Protein AF-A0A1I7ZNY8-F1 (afdb_monomer_lite)

Radius of gyration: 30.72 Å; chains: 1; bounding box: 93×29×96 Å

Foldseek 3Di:
DDDDDDDDDDDDDDPPPPPVVVVVPPDPALVVVLLLDPVVLVLLVVLLVLLVVVLVVLVVLLVLLVLLVLLVVLQDDDPDLVVLCVLSVLLNVLSVLLNVLSVLSNVLSVVLNVVSVVPPDPSNVVSVVSNLVSLVSNLVSLVSNVVSLVVVSLLVSQVCSLVCCCVVPVPSCLPRVVVSQLAAADDDPRRHPNCVSNPHDDRPDPHHRSCSNCVSSVPVVVSVVSSVVSCVSNVVVVVSSVVSNVVVVVPPPPPPPDDDDD

Structure (mmCIF, N/CA/C/O backbone):
data_AF-A0A1I7ZNY8-F1
#
_entry.id   AF-A0A1I7ZNY8-F1
#
loop_
_atom_site.group_PDB
_atom_site.id
_atom_site.type_symbol
_atom_site.label_atom_id
_atom_site.label_alt_id
_atom_site.label_comp_id
_atom_site.label_asym_id
_atom_site.label_entity_id
_atom_site.label_seq_id
_atom_site.pdbx_PDB_ins_code
_atom_site.Cartn_x
_atom_site.Cartn_y
_atom_site.Cartn_z
_atom_site.occupancy
_atom_site.B_iso_or_equiv
_atom_site.auth_seq_id
_atom_site.auth_comp_id
_atom_site.auth_asym_id
_atom_site.auth_atom_id
_atom_site.pdbx_PDB_model_num
ATOM 1 N N . MET A 1 1 ? 60.201 -2.149 -68.396 1.00 35.19 1 MET A N 1
ATOM 2 C CA . MET A 1 1 ? 60.074 -2.035 -66.927 1.00 35.19 1 MET A CA 1
ATOM 3 C C . MET A 1 1 ? 58.622 -1.725 -66.602 1.00 35.19 1 MET A C 1
ATOM 5 O O . MET A 1 1 ? 58.160 -0.746 -67.159 1.00 35.19 1 MET A O 1
ATOM 9 N N . ARG A 1 2 ? 57.982 -2.548 -65.744 1.00 30.25 2 ARG A N 1
ATOM 10 C CA . ARG A 1 2 ? 56.683 -2.373 -65.033 1.00 30.25 2 ARG A CA 1
ATOM 11 C C . ARG A 1 2 ? 55.464 -1.943 -65.879 1.00 30.25 2 ARG A C 1
ATOM 13 O O . ARG A 1 2 ? 55.518 -0.969 -66.600 1.00 30.25 2 ARG A O 1
ATOM 20 N N . GLY A 1 3 ? 54.307 -2.590 -65.819 1.00 28.77 3 GLY A N 1
ATOM 21 C CA . GLY A 1 3 ? 53.729 -3.370 -64.727 1.00 28.77 3 GLY A CA 1
ATOM 22 C C . GLY A 1 3 ? 52.292 -2.889 -64.517 1.00 28.77 3 GLY A C 1
ATOM 23 O O . GLY A 1 3 ? 52.085 -1.843 -63.922 1.00 28.77 3 GLY A O 1
ATOM 24 N N . ASP A 1 4 ? 51.374 -3.622 -65.134 1.00 29.08 4 ASP A N 1
ATOM 25 C CA . ASP A 1 4 ? 50.045 -4.070 -64.702 1.00 29.08 4 ASP A CA 1
ATOM 26 C C . ASP A 1 4 ? 49.220 -3.363 -63.592 1.00 29.08 4 ASP A C 1
ATOM 28 O O . ASP A 1 4 ? 49.709 -3.017 -62.521 1.00 29.08 4 ASP A O 1
ATOM 32 N N . ASN A 1 5 ? 47.904 -3.380 -63.853 1.00 30.38 5 ASN A N 1
ATOM 33 C CA . ASN A 1 5 ? 46.744 -3.474 -62.951 1.00 30.38 5 ASN A CA 1
ATOM 34 C C . ASN A 1 5 ? 46.286 -2.321 -62.023 1.00 30.38 5 ASN A C 1
ATOM 36 O O . ASN A 1 5 ? 46.763 -2.110 -60.915 1.00 30.38 5 ASN A O 1
ATOM 40 N N . GLY A 1 6 ? 45.197 -1.692 -62.491 1.00 31.16 6 GLY A N 1
ATOM 41 C CA . GLY A 1 6 ? 43.937 -1.322 -61.824 1.00 31.16 6 GLY A CA 1
ATOM 42 C C . GLY A 1 6 ? 43.807 -1.191 -60.300 1.00 31.16 6 GLY A C 1
ATOM 43 O O . GLY A 1 6 ? 44.054 -2.131 -59.555 1.00 31.16 6 GLY A O 1
ATOM 44 N N . ARG A 1 7 ? 43.150 -0.100 -59.868 1.00 29.44 7 ARG A N 1
ATOM 45 C CA . ARG A 1 7 ? 42.064 -0.146 -58.866 1.00 29.44 7 ARG A CA 1
ATOM 46 C C . ARG A 1 7 ? 41.277 1.167 -58.807 1.00 29.44 7 ARG A C 1
ATOM 48 O O . ARG A 1 7 ? 41.845 2.238 -58.642 1.00 29.44 7 ARG A O 1
ATOM 55 N N . LEU A 1 8 ? 39.954 1.047 -58.908 1.00 35.78 8 LEU A N 1
ATOM 56 C CA . LEU A 1 8 ? 38.978 2.046 -58.472 1.00 35.78 8 LEU A CA 1
ATOM 57 C C . LEU A 1 8 ? 39.102 2.249 -56.955 1.00 35.78 8 LEU A C 1
ATOM 59 O O . LEU A 1 8 ? 38.916 1.288 -56.212 1.00 35.78 8 LEU A O 1
ATOM 63 N N . GLU A 1 9 ? 39.286 3.486 -56.495 1.00 32.38 9 GLU A N 1
ATOM 64 C CA . GLU A 1 9 ? 38.883 3.883 -55.144 1.00 32.38 9 GLU A CA 1
ATOM 65 C C . GLU A 1 9 ? 37.990 5.123 -55.200 1.00 32.38 9 GLU A C 1
ATOM 67 O O . GLU A 1 9 ? 38.360 6.196 -55.676 1.00 32.38 9 GLU A O 1
ATOM 72 N N . LYS A 1 10 ? 36.758 4.912 -54.730 1.00 32.34 10 LYS A N 1
ATOM 73 C CA . LYS A 1 10 ? 35.725 5.916 -54.501 1.00 32.34 10 LYS A CA 1
ATOM 74 C C . LYS A 1 10 ? 36.267 7.017 -53.595 1.00 32.34 10 LYS A C 1
ATOM 76 O O . LYS A 1 10 ? 36.727 6.753 -52.487 1.00 32.34 10 LYS A O 1
ATOM 81 N N . GLY A 1 11 ? 36.120 8.253 -54.062 1.00 29.59 11 GLY A N 1
ATOM 82 C CA . GLY A 1 11 ? 36.376 9.457 -53.289 1.00 29.59 11 GLY A CA 1
ATOM 83 C C . GLY A 1 11 ? 35.628 9.456 -51.955 1.00 29.59 11 GLY A C 1
ATOM 84 O O . GLY A 1 11 ? 34.420 9.220 -51.888 1.00 29.59 11 GLY A O 1
ATOM 85 N N . ARG A 1 12 ? 36.399 9.740 -50.902 1.00 29.39 12 ARG A N 1
ATOM 86 C CA . ARG A 1 12 ? 35.964 10.125 -49.559 1.00 29.39 12 ARG A CA 1
ATOM 87 C C . ARG A 1 12 ? 34.819 11.135 -49.621 1.00 29.39 12 ARG A C 1
ATOM 89 O O . ARG A 1 12 ? 35.018 12.277 -50.021 1.00 29.39 12 ARG A O 1
ATOM 96 N N . VAL A 1 13 ? 33.667 10.742 -49.095 1.00 33.88 13 VAL A N 1
ATOM 97 C CA . VAL A 1 13 ? 32.658 11.667 -48.579 1.00 33.88 13 VAL A CA 1
ATOM 98 C C . VAL A 1 13 ? 32.534 11.391 -47.084 1.00 33.88 13 VAL A C 1
ATOM 100 O O . VAL A 1 13 ? 32.317 10.250 -46.686 1.00 33.88 13 VAL A O 1
ATOM 103 N N . GLY A 1 14 ? 32.681 12.433 -46.261 1.00 32.50 14 GLY A N 1
ATOM 104 C CA . GLY A 1 14 ? 32.181 12.415 -44.882 1.00 32.50 14 GLY A CA 1
ATOM 105 C C . GLY A 1 14 ? 33.203 12.311 -43.746 1.00 32.50 14 GLY A C 1
ATOM 106 O O . GLY A 1 14 ? 32.864 11.787 -42.691 1.00 32.50 14 GLY A O 1
ATOM 107 N N . ALA A 1 15 ? 34.419 12.843 -43.887 1.00 33.25 15 ALA A N 1
ATOM 108 C CA . ALA A 1 15 ? 35.367 12.980 -42.768 1.00 33.25 15 ALA A CA 1
ATOM 109 C C . ALA A 1 15 ? 35.156 14.281 -41.955 1.00 33.25 15 ALA A C 1
ATOM 111 O O . ALA A 1 15 ? 36.111 14.978 -41.642 1.00 33.25 15 ALA A O 1
ATOM 112 N N . GLY A 1 16 ? 33.900 14.631 -41.652 1.00 28.98 16 GLY A N 1
ATOM 113 C CA . GLY A 1 16 ? 33.557 15.843 -40.884 1.00 28.98 16 GLY A CA 1
ATOM 114 C C . GLY A 1 16 ? 32.440 15.666 -39.851 1.00 28.98 16 GLY A C 1
ATOM 115 O O . GLY A 1 16 ? 32.088 16.614 -39.163 1.00 28.98 16 GLY A O 1
ATOM 116 N N . MET A 1 17 ? 31.874 14.460 -39.718 1.00 31.19 17 MET A N 1
ATOM 117 C CA . MET A 1 17 ? 30.701 14.202 -38.863 1.00 31.19 17 MET A CA 1
ATOM 118 C C . MET A 1 17 ? 31.028 13.380 -37.600 1.00 31.19 17 MET A C 1
ATOM 120 O O . MET A 1 17 ? 30.153 13.129 -36.776 1.00 31.19 17 MET A O 1
ATOM 124 N N . LEU A 1 18 ? 32.292 12.968 -37.438 1.00 34.75 18 LEU A N 1
ATOM 125 C CA . LEU A 1 18 ? 32.763 12.101 -36.348 1.00 34.75 18 LEU A CA 1
ATOM 126 C C . LEU A 1 18 ? 33.498 12.844 -35.223 1.00 34.75 18 LEU A C 1
ATOM 128 O O . LEU A 1 18 ? 33.600 12.306 -34.121 1.00 34.75 18 LEU A O 1
ATOM 132 N N . ASP A 1 19 ? 33.946 14.080 -35.447 1.00 32.03 19 ASP A N 1
ATOM 133 C CA . ASP A 1 19 ? 34.715 14.818 -34.435 1.00 32.03 19 ASP A CA 1
ATOM 134 C C . ASP A 1 19 ? 33.840 15.548 -33.407 1.00 32.03 19 ASP A C 1
ATOM 136 O O . ASP A 1 19 ? 34.248 15.703 -32.258 1.00 32.03 19 ASP A O 1
ATOM 140 N N . GLY A 1 20 ? 32.577 15.851 -33.731 1.00 31.45 20 GLY A N 1
ATOM 141 C CA . GLY A 1 20 ? 31.610 16.381 -32.756 1.00 31.45 20 GLY A CA 1
ATOM 142 C C . GLY A 1 20 ? 31.176 15.369 -31.683 1.00 31.45 20 GLY A C 1
ATOM 143 O O . GLY A 1 20 ? 30.638 15.752 -30.649 1.00 31.45 20 GLY A O 1
ATOM 144 N N . ALA A 1 21 ? 31.432 14.072 -31.897 1.00 36.97 21 ALA A N 1
ATOM 145 C CA . ALA A 1 21 ? 31.124 13.003 -30.944 1.00 36.97 21 ALA A CA 1
ATOM 146 C C . ALA A 1 21 ? 32.302 12.651 -30.015 1.00 36.97 21 ALA A C 1
ATOM 148 O O . ALA A 1 21 ? 32.137 11.855 -29.089 1.00 36.97 21 ALA A O 1
ATOM 149 N N . ARG A 1 22 ? 33.493 13.224 -30.242 1.00 33.53 22 ARG A N 1
ATOM 150 C CA . ARG A 1 22 ? 34.681 12.961 -29.413 1.00 33.53 22 ARG A CA 1
ATOM 151 C C . ARG A 1 22 ? 34.732 13.811 -28.139 1.00 33.53 22 ARG A C 1
ATOM 153 O O . ARG A 1 22 ? 35.355 13.385 -27.175 1.00 33.53 22 ARG A O 1
ATOM 160 N N . GLY A 1 23 ? 34.007 14.931 -28.073 1.00 30.70 23 GLY A N 1
ATOM 161 C CA . GLY A 1 23 ? 33.972 15.809 -26.890 1.00 30.70 23 GLY A CA 1
ATOM 162 C C . GLY A 1 23 ? 33.154 15.296 -25.693 1.00 30.70 23 GLY A C 1
ATOM 163 O O . GLY A 1 23 ? 33.304 15.813 -24.595 1.00 30.70 23 GLY A O 1
ATOM 164 N N . LEU A 1 24 ? 32.319 14.265 -25.874 1.00 36.97 24 LEU A N 1
ATOM 165 C CA . LEU A 1 24 ? 31.517 13.628 -24.808 1.00 36.97 24 LEU A CA 1
ATOM 166 C C . LEU A 1 24 ? 32.059 12.247 -24.388 1.00 36.97 24 LEU A C 1
ATOM 168 O O .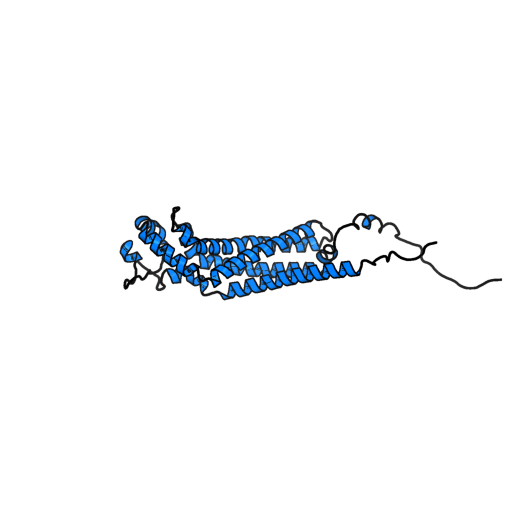 LEU A 1 24 ? 31.435 11.543 -23.595 1.00 36.97 24 LEU A O 1
ATOM 172 N N . ARG A 1 25 ? 33.214 11.843 -24.937 1.00 36.66 25 ARG A N 1
ATOM 173 C CA . ARG A 1 25 ? 33.778 10.488 -24.807 1.00 36.66 25 ARG A CA 1
ATOM 174 C C . ARG A 1 25 ? 34.568 10.224 -23.526 1.00 36.66 25 ARG A C 1
ATOM 176 O O . ARG A 1 25 ? 35.044 9.109 -23.354 1.00 36.66 25 ARG A O 1
ATOM 183 N N . TYR A 1 26 ? 34.674 11.186 -22.620 1.00 40.94 26 TYR A N 1
ATOM 184 C CA . TYR A 1 26 ? 35.301 10.977 -21.319 1.00 40.94 26 TYR A CA 1
ATOM 185 C C . TYR A 1 26 ? 34.233 11.050 -20.221 1.00 40.94 26 TYR A C 1
ATOM 187 O O . TYR A 1 26 ? 33.656 12.102 -19.974 1.00 40.94 26 TYR A O 1
ATOM 195 N N . SER A 1 27 ? 33.983 9.915 -19.559 1.00 39.81 27 SER A N 1
ATOM 196 C CA . SER A 1 27 ? 33.188 9.803 -18.322 1.00 39.81 27 SER A CA 1
ATOM 197 C C . SER A 1 27 ? 31.648 9.826 -18.425 1.00 39.81 27 SER A C 1
ATOM 199 O O . SER A 1 27 ? 30.963 10.232 -17.492 1.00 39.81 27 SER A O 1
ATOM 201 N N . THR A 1 28 ? 31.040 9.342 -19.513 1.00 42.72 28 THR A N 1
ATOM 202 C CA . THR A 1 28 ? 29.618 8.931 -19.473 1.00 42.72 28 THR A CA 1
ATOM 203 C C . THR A 1 28 ? 29.543 7.413 -19.511 1.00 42.72 28 THR A C 1
ATOM 205 O O . THR A 1 28 ? 29.564 6.779 -20.562 1.00 42.72 28 THR A O 1
ATOM 208 N N . GLY A 1 29 ? 29.569 6.838 -18.306 1.00 52.56 29 GLY A N 1
ATOM 209 C CA . GLY A 1 29 ? 29.672 5.408 -18.053 1.00 52.56 29 GLY A CA 1
ATOM 210 C C . GLY A 1 29 ? 28.602 4.570 -18.750 1.00 52.56 29 GLY A C 1
ATOM 211 O O . GLY A 1 29 ? 27.586 5.067 -19.231 1.00 52.56 29 GLY A O 1
ATOM 212 N N . CYS A 1 30 ? 28.847 3.266 -18.738 1.00 58.31 30 CYS A N 1
ATOM 213 C CA . CYS A 1 30 ? 28.141 2.153 -19.378 1.00 58.31 30 CYS A CA 1
ATOM 214 C C . CYS A 1 30 ? 26.590 2.156 -19.451 1.00 58.31 30 CYS A C 1
ATOM 216 O O . CYS A 1 30 ? 25.971 1.384 -20.179 1.00 58.31 30 CYS A O 1
ATOM 218 N N . TRP A 1 31 ? 25.956 3.051 -18.710 1.00 62.59 31 TRP A N 1
ATOM 219 C CA . TRP A 1 31 ? 24.528 3.248 -18.523 1.00 62.59 31 TRP A CA 1
ATOM 220 C C . TRP A 1 31 ? 23.833 3.891 -19.728 1.00 62.59 31 TRP A C 1
ATOM 222 O O . TRP A 1 31 ? 22.716 3.515 -20.075 1.00 62.59 31 TRP A O 1
ATOM 232 N N . VAL A 1 32 ? 24.486 4.839 -20.404 1.00 65.25 32 VAL A N 1
ATOM 233 C CA . VAL A 1 32 ? 23.887 5.601 -21.516 1.00 65.25 32 VAL A CA 1
ATOM 234 C C . VAL A 1 32 ? 23.470 4.720 -22.709 1.00 65.25 32 VAL A C 1
ATOM 236 O O . VAL A 1 32 ? 22.323 4.841 -23.147 1.00 65.25 32 VAL A O 1
ATOM 239 N N . PRO A 1 33 ? 24.312 3.813 -23.248 1.00 65.62 33 PRO A N 1
ATOM 240 C CA . PRO A 1 33 ? 23.908 2.961 -24.371 1.00 65.62 33 PRO A CA 1
ATOM 241 C C . PRO A 1 33 ? 22.786 1.975 -24.010 1.00 65.62 33 PRO A C 1
ATOM 243 O O . PRO A 1 33 ? 21.960 1.654 -24.864 1.00 65.62 33 PRO A O 1
ATOM 246 N N . PHE A 1 34 ? 22.709 1.537 -22.751 1.00 69.56 34 PHE A N 1
ATOM 247 C CA . PHE A 1 34 ? 21.606 0.704 -22.273 1.00 69.56 34 PHE A CA 1
ATOM 248 C C . PHE A 1 34 ? 20.290 1.462 -22.181 1.00 69.56 34 PHE A C 1
ATOM 250 O O . PHE A 1 34 ? 19.265 0.963 -22.645 1.00 69.56 34 PHE A O 1
ATOM 257 N N . LEU A 1 35 ? 20.320 2.668 -21.615 1.00 69.81 35 LEU A N 1
ATOM 258 C CA . LEU A 1 35 ? 19.135 3.501 -21.424 1.00 69.81 35 LEU A CA 1
ATOM 259 C C . LEU A 1 35 ? 18.418 3.757 -22.753 1.00 69.81 35 LEU A C 1
ATOM 261 O O . LEU A 1 35 ? 17.201 3.644 -22.828 1.00 69.81 35 LEU A O 1
ATOM 265 N N . TYR A 1 36 ? 19.161 3.999 -23.831 1.00 70.38 36 TYR A N 1
ATOM 266 C CA . TYR A 1 36 ? 18.580 4.197 -25.164 1.00 70.38 36 TYR A CA 1
ATOM 267 C C . TYR A 1 36 ? 18.352 2.897 -25.961 1.00 70.38 36 TYR A C 1
ATOM 269 O O . TYR A 1 36 ? 18.030 2.947 -27.151 1.00 70.38 36 TYR A O 1
ATOM 277 N N . SER A 1 37 ? 18.517 1.725 -25.343 1.00 74.56 37 SER A N 1
ATOM 278 C CA . SER A 1 37 ? 18.278 0.437 -25.997 1.00 74.56 37 SER A CA 1
ATOM 279 C C . SER A 1 37 ? 16.783 0.114 -26.102 1.00 74.56 37 SER A C 1
ATOM 281 O O . SER A 1 37 ? 15.971 0.508 -25.266 1.00 74.56 37 SER A O 1
ATOM 283 N N . LYS A 1 38 ? 16.415 -0.704 -27.099 1.00 79.75 38 LYS A N 1
ATOM 284 C CA . LYS A 1 38 ? 15.046 -1.245 -27.234 1.00 79.75 38 LYS A CA 1
ATOM 285 C C . LYS A 1 38 ? 14.590 -2.007 -25.984 1.00 79.75 38 LYS A C 1
ATOM 287 O O . LYS A 1 38 ? 13.403 -2.047 -25.692 1.00 79.75 38 LYS A O 1
ATOM 292 N N . PHE A 1 39 ? 15.538 -2.598 -25.262 1.00 77.69 39 PHE A N 1
ATOM 293 C CA . PHE A 1 39 ? 15.280 -3.357 -24.048 1.00 77.69 39 PHE A CA 1
ATOM 294 C C . PHE A 1 39 ? 14.852 -2.452 -22.887 1.00 77.69 39 PHE A C 1
ATOM 296 O O . PHE A 1 39 ? 13.889 -2.766 -22.198 1.00 77.69 39 PHE A O 1
ATOM 303 N N . SER A 1 40 ? 15.511 -1.301 -22.713 1.00 79.19 40 SER A N 1
ATOM 304 C CA . SER A 1 40 ? 15.122 -0.304 -21.706 1.00 79.19 40 SER A CA 1
ATOM 305 C C . SER A 1 40 ? 13.733 0.276 -21.996 1.00 79.19 40 SER A C 1
ATOM 307 O O . SER A 1 40 ? 12.906 0.371 -21.095 1.00 79.19 40 SER A O 1
ATOM 309 N N . ILE A 1 41 ? 13.423 0.548 -23.268 1.00 81.94 41 ILE A N 1
ATOM 310 C CA . ILE A 1 41 ? 12.090 1.012 -23.685 1.00 81.94 41 ILE A CA 1
ATOM 311 C C . ILE A 1 41 ? 11.018 -0.051 -23.392 1.00 81.94 41 ILE A C 1
ATOM 313 O O . ILE A 1 41 ? 9.963 0.273 -22.848 1.00 81.94 41 ILE A O 1
ATOM 317 N N . ALA A 1 42 ? 11.291 -1.322 -23.708 1.00 84.06 42 ALA A N 1
ATOM 318 C CA . ALA A 1 42 ? 10.381 -2.426 -23.401 1.00 84.06 42 ALA A CA 1
ATOM 319 C C . ALA A 1 42 ? 10.170 -2.588 -21.887 1.00 84.06 42 ALA A C 1
ATOM 321 O O . ALA A 1 42 ? 9.039 -2.762 -21.444 1.00 84.06 42 ALA A O 1
ATOM 322 N N . TYR A 1 43 ? 11.234 -2.465 -21.089 1.00 84.25 43 TYR A N 1
ATOM 323 C CA . TYR A 1 43 ? 11.146 -2.487 -19.630 1.00 84.25 43 TYR A CA 1
ATOM 324 C C . TYR A 1 43 ? 10.235 -1.377 -19.091 1.00 84.25 43 TYR A C 1
ATOM 326 O O . TYR A 1 43 ? 9.333 -1.660 -18.309 1.00 84.25 43 TYR A O 1
ATOM 334 N N . ILE A 1 44 ? 10.402 -0.133 -19.554 1.00 86.62 44 ILE A N 1
ATOM 335 C CA . ILE A 1 44 ? 9.548 0.995 -19.146 1.00 86.62 44 ILE A CA 1
ATOM 336 C C . ILE A 1 44 ? 8.081 0.735 -19.503 1.00 86.62 44 ILE A C 1
ATOM 338 O O . ILE A 1 44 ? 7.201 1.034 -18.699 1.00 86.62 44 ILE A O 1
ATOM 342 N N . ALA A 1 45 ? 7.807 0.159 -20.678 1.00 88.00 45 ALA A N 1
ATOM 343 C CA . ALA A 1 45 ? 6.446 -0.190 -21.080 1.00 88.00 45 ALA A CA 1
ATOM 344 C C . ALA A 1 45 ? 5.820 -1.250 -20.158 1.00 88.00 45 ALA A C 1
ATOM 346 O O . ALA A 1 45 ? 4.663 -1.110 -19.769 1.00 88.00 45 ALA A O 1
ATOM 347 N N . VAL A 1 46 ? 6.587 -2.274 -19.765 1.00 89.12 46 VAL A N 1
ATOM 348 C CA . VAL A 1 46 ? 6.126 -3.300 -18.814 1.00 89.12 46 VAL A CA 1
ATOM 349 C C . VAL A 1 46 ? 5.879 -2.692 -17.434 1.00 89.12 46 VAL A C 1
ATOM 351 O O . VAL A 1 46 ? 4.831 -2.950 -16.850 1.00 89.12 46 VAL A O 1
ATOM 354 N N . VAL A 1 47 ? 6.777 -1.831 -16.940 1.00 88.88 47 VAL A N 1
ATOM 355 C CA . VAL A 1 47 ? 6.570 -1.090 -15.682 1.00 88.88 47 VAL A CA 1
ATOM 356 C C . VAL A 1 47 ? 5.305 -0.228 -15.764 1.00 88.88 47 VAL A C 1
ATOM 358 O O . VAL A 1 47 ? 4.505 -0.226 -14.835 1.00 88.88 47 VAL A O 1
ATOM 361 N N . GLY A 1 48 ? 5.067 0.463 -16.880 1.00 90.12 48 GLY A N 1
ATOM 362 C CA . GLY A 1 48 ? 3.841 1.238 -17.097 1.00 90.12 48 GLY A CA 1
ATOM 363 C C . GLY A 1 48 ? 2.568 0.381 -17.058 1.00 90.12 48 GLY A C 1
ATOM 364 O O . GLY A 1 48 ? 1.597 0.742 -16.399 1.00 90.12 48 GLY A O 1
ATOM 365 N N . ALA A 1 49 ? 2.575 -0.784 -17.710 1.00 90.62 49 ALA A N 1
ATOM 366 C CA . ALA A 1 49 ? 1.432 -1.701 -17.704 1.00 90.62 49 ALA A CA 1
ATOM 367 C C . ALA A 1 49 ? 1.163 -2.294 -16.308 1.00 90.62 49 ALA A C 1
ATOM 369 O O . ALA A 1 49 ? 0.023 -2.283 -15.842 1.00 90.62 49 ALA A O 1
ATOM 370 N N . ALA A 1 50 ? 2.217 -2.748 -15.626 1.00 90.25 50 ALA A N 1
ATOM 371 C CA . ALA A 1 50 ? 2.175 -3.250 -14.254 1.00 90.25 50 ALA A CA 1
ATOM 372 C C . ALA A 1 50 ? 1.594 -2.210 -13.287 1.00 90.25 50 ALA A C 1
ATOM 374 O O . ALA A 1 50 ? 0.66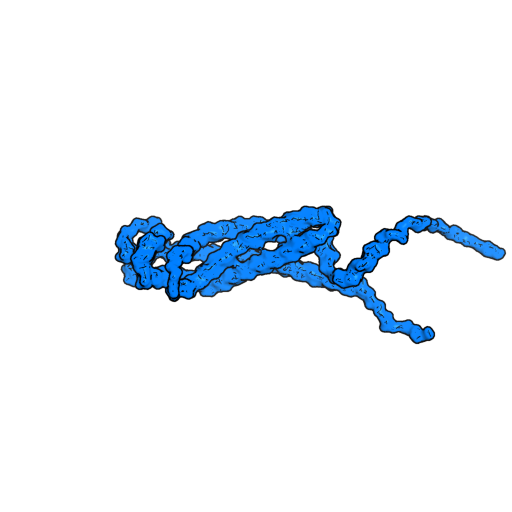6 -2.471 -12.524 1.00 90.25 50 ALA A O 1
ATOM 375 N N . THR A 1 51 ? 2.104 -0.981 -13.357 1.00 91.19 51 THR A N 1
ATOM 376 C CA . THR A 1 51 ? 1.677 0.110 -12.471 1.00 91.19 51 THR A CA 1
ATOM 377 C C . THR A 1 51 ? 0.228 0.518 -12.704 1.00 91.19 51 THR A C 1
ATOM 379 O O . THR A 1 51 ? -0.487 0.755 -11.732 1.00 91.19 51 THR A O 1
ATOM 382 N N . ALA A 1 52 ? -0.254 0.504 -13.949 1.00 91.38 52 ALA A N 1
ATOM 383 C CA . ALA A 1 52 ? -1.668 0.729 -14.244 1.00 91.38 52 ALA A CA 1
ATOM 384 C C . ALA A 1 52 ? -2.582 -0.313 -13.571 1.00 91.38 52 ALA A C 1
ATOM 386 O O . ALA A 1 52 ? -3.606 0.051 -12.990 1.00 91.38 52 ALA A O 1
ATOM 387 N N . PHE A 1 53 ? -2.203 -1.594 -13.599 1.00 90.69 53 PHE A N 1
ATOM 388 C CA . PHE A 1 53 ? -2.948 -2.653 -12.914 1.00 90.69 53 PHE A CA 1
ATOM 389 C C . PHE A 1 53 ? -2.876 -2.510 -11.386 1.00 90.69 53 PHE A C 1
ATOM 391 O O . PHE A 1 53 ? -3.898 -2.591 -10.700 1.00 90.69 53 PHE A O 1
ATOM 398 N N . ASN A 1 54 ? -1.693 -2.203 -10.852 1.00 91.19 54 ASN A N 1
ATOM 399 C CA . ASN A 1 54 ? -1.478 -2.030 -9.417 1.00 91.19 54 ASN A CA 1
ATOM 400 C C . ASN A 1 54 ? -2.274 -0.863 -8.827 1.00 91.19 54 ASN A C 1
ATOM 402 O O . ASN A 1 54 ? -2.793 -0.989 -7.719 1.00 91.19 54 ASN A O 1
ATOM 406 N N . ILE A 1 55 ? -2.473 0.229 -9.574 1.00 91.94 55 ILE A N 1
ATOM 407 C CA . ILE A 1 55 ? -3.355 1.332 -9.160 1.00 91.94 55 ILE A CA 1
ATOM 408 C C . ILE A 1 55 ? -4.770 0.822 -8.846 1.00 91.94 55 ILE A C 1
ATOM 410 O O . ILE A 1 55 ? -5.336 1.193 -7.817 1.00 91.94 55 ILE A O 1
ATOM 414 N N . LEU A 1 56 ? -5.336 -0.058 -9.682 1.00 91.12 56 LEU A N 1
ATOM 415 C CA . LEU A 1 56 ? -6.676 -0.616 -9.458 1.00 91.12 56 LEU A CA 1
ATOM 416 C C . LEU A 1 56 ? -6.731 -1.457 -8.179 1.00 91.12 56 LEU A C 1
ATOM 418 O O . LEU A 1 56 ? -7.675 -1.333 -7.394 1.00 91.12 56 LEU A O 1
ATOM 422 N N . ILE A 1 57 ? -5.697 -2.272 -7.942 1.00 91.44 57 ILE A N 1
ATOM 423 C CA . ILE A 1 57 ? -5.572 -3.048 -6.707 1.00 91.44 57 ILE A CA 1
ATOM 424 C C . ILE A 1 57 ? -5.511 -2.101 -5.508 1.00 91.44 57 ILE A C 1
ATOM 426 O O . ILE A 1 57 ? -6.312 -2.253 -4.587 1.00 91.44 57 ILE A O 1
ATOM 430 N N . PHE A 1 58 ? -4.634 -1.097 -5.516 1.00 91.50 58 PHE A N 1
ATOM 431 C CA . PHE A 1 58 ? -4.493 -0.175 -4.389 1.00 91.50 58 PHE A CA 1
ATOM 432 C C . PHE A 1 58 ? -5.777 0.614 -4.105 1.00 91.50 58 PHE A C 1
ATOM 434 O O . PHE A 1 58 ? -6.150 0.744 -2.942 1.00 91.50 58 PHE A O 1
ATOM 441 N N . PHE A 1 59 ? -6.517 1.055 -5.128 1.00 91.38 59 PHE A N 1
ATOM 442 C CA . PHE A 1 59 ? -7.825 1.690 -4.926 1.00 91.38 59 PHE A CA 1
ATOM 443 C C . PHE A 1 59 ? -8.845 0.751 -4.279 1.00 91.38 59 PHE A C 1
ATOM 445 O O . PHE A 1 59 ? -9.580 1.170 -3.384 1.00 91.38 59 PHE A O 1
ATOM 452 N N . SER A 1 60 ? -8.887 -0.519 -4.695 1.00 91.19 60 SER A N 1
ATOM 453 C CA . SER A 1 60 ? -9.762 -1.506 -4.050 1.00 91.19 60 SER A CA 1
ATOM 454 C C . SER A 1 60 ? -9.400 -1.708 -2.574 1.00 91.19 60 SER A C 1
ATOM 456 O O . SER A 1 60 ? -10.286 -1.858 -1.734 1.00 91.19 60 SER A O 1
ATOM 458 N N . ARG A 1 61 ? -8.103 -1.637 -2.240 1.00 90.88 61 ARG A N 1
ATOM 459 C CA . ARG A 1 61 ? -7.612 -1.768 -0.865 1.00 90.88 61 ARG A CA 1
ATOM 460 C C . ARG A 1 61 ? -7.886 -0.537 -0.022 1.00 90.88 61 ARG A C 1
ATOM 462 O O . ARG A 1 61 ? -8.315 -0.712 1.108 1.00 90.88 61 ARG A O 1
ATOM 469 N N . LEU A 1 62 ? -7.744 0.669 -0.570 1.00 90.50 62 LEU A N 1
ATOM 470 C CA . LEU A 1 62 ? -8.125 1.893 0.140 1.00 90.50 62 LEU A CA 1
ATOM 471 C C . LEU A 1 62 ? -9.595 1.888 0.566 1.00 90.50 62 LEU A C 1
ATOM 473 O O . LEU A 1 62 ? -9.908 2.279 1.682 1.00 90.50 62 LEU A O 1
ATOM 477 N N . ARG A 1 63 ? -10.494 1.392 -0.290 1.00 90.25 63 ARG A N 1
ATOM 478 C CA . ARG A 1 63 ? -11.912 1.251 0.078 1.00 90.25 63 ARG A CA 1
ATOM 479 C C . ARG A 1 63 ? -12.121 0.198 1.164 1.00 90.25 63 ARG A C 1
ATOM 481 O O . ARG A 1 63 ? -12.916 0.392 2.068 1.00 90.25 63 ARG A O 1
ATOM 488 N N . ALA A 1 64 ? -11.391 -0.914 1.099 1.00 88.62 64 ALA A N 1
ATOM 489 C CA . ALA A 1 64 ? -11.511 -1.980 2.092 1.00 88.62 64 ALA A CA 1
ATOM 490 C C . ALA A 1 64 ? -10.991 -1.581 3.487 1.00 88.62 64 ALA A C 1
ATOM 492 O O . ALA A 1 64 ? -11.456 -2.132 4.480 1.00 88.62 64 ALA A O 1
ATOM 493 N N . ILE A 1 65 ? -10.034 -0.650 3.573 1.00 91.06 65 ILE A N 1
ATOM 494 C CA . ILE A 1 65 ? -9.482 -0.160 4.850 1.00 91.06 65 ILE A CA 1
ATOM 495 C C . ILE A 1 65 ? -10.227 1.064 5.397 1.00 91.06 65 ILE A C 1
ATOM 497 O O . ILE A 1 65 ? -9.902 1.511 6.492 1.00 91.06 65 ILE A O 1
ATOM 501 N N . GLU A 1 66 ? -11.204 1.608 4.667 1.00 90.38 66 GLU A N 1
ATOM 502 C CA . GLU A 1 66 ? -11.954 2.815 5.043 1.00 90.38 66 GLU A CA 1
ATOM 503 C C . GLU A 1 66 ? -12.521 2.763 6.477 1.00 90.38 66 GLU A C 1
ATOM 505 O O . GLU A 1 66 ? -12.303 3.725 7.215 1.00 90.38 66 GLU A O 1
ATOM 510 N N . PRO A 1 67 ? -13.118 1.649 6.954 1.00 88.50 67 PRO A N 1
ATOM 511 C CA . PRO A 1 67 ? -13.559 1.541 8.346 1.00 88.50 67 PRO A CA 1
ATOM 512 C C . PRO A 1 67 ? -12.434 1.737 9.370 1.00 88.50 67 PRO A C 1
ATOM 514 O O . PRO A 1 67 ? -12.603 2.425 10.376 1.00 88.50 67 PRO A O 1
ATOM 517 N N . LEU A 1 68 ? -11.263 1.153 9.100 1.00 90.50 68 LEU A N 1
ATOM 518 C CA . LEU A 1 68 ? -10.093 1.274 9.966 1.00 90.50 68 LEU A CA 1
ATOM 519 C C . LEU A 1 68 ? -9.478 2.676 9.887 1.00 90.50 68 LEU A C 1
ATOM 521 O O . LEU A 1 68 ? -8.969 3.178 10.890 1.00 90.50 68 LEU A O 1
ATOM 525 N N . ASN A 1 69 ? -9.530 3.310 8.714 1.00 90.31 69 ASN A N 1
ATOM 526 C CA . ASN A 1 69 ? -9.060 4.677 8.540 1.00 90.31 69 ASN A CA 1
ATOM 527 C C . ASN A 1 69 ? -9.928 5.672 9.317 1.00 90.31 69 ASN A C 1
ATOM 529 O O . ASN A 1 69 ? -9.391 6.486 10.061 1.00 90.31 69 ASN A O 1
ATOM 533 N N . ASN A 1 70 ? -11.254 5.529 9.232 1.00 89.19 70 ASN A N 1
ATOM 534 C CA . ASN A 1 70 ? -12.195 6.339 10.002 1.00 89.19 70 ASN A CA 1
ATOM 535 C C . ASN A 1 70 ? -11.923 6.203 11.503 1.00 89.19 70 ASN A C 1
ATOM 537 O O . ASN A 1 70 ? -11.759 7.212 12.184 1.00 89.19 70 ASN A O 1
ATOM 541 N N . LEU A 1 71 ? -11.764 4.972 12.008 1.00 87.81 71 LEU A N 1
ATOM 542 C CA . LEU A 1 71 ? -11.385 4.750 13.405 1.00 87.81 71 LEU A CA 1
ATOM 543 C C . LEU A 1 71 ? -10.112 5.525 13.771 1.00 87.81 71 LEU A C 1
ATOM 545 O O . LEU A 1 71 ? -10.092 6.201 14.792 1.00 87.81 71 LEU A O 1
ATOM 549 N N . ASN A 1 72 ? -9.059 5.430 12.954 1.00 87.81 72 ASN A N 1
ATOM 550 C CA . ASN A 1 72 ? -7.776 6.082 13.212 1.00 87.81 72 ASN A CA 1
ATOM 551 C C . ASN A 1 72 ? -7.856 7.621 13.187 1.00 87.81 72 ASN A C 1
ATOM 553 O O . ASN A 1 72 ? -7.179 8.274 13.984 1.00 87.81 72 ASN A O 1
ATOM 557 N N . ASP A 1 73 ? -8.661 8.197 12.295 1.00 86.56 73 ASP A N 1
ATOM 558 C CA . ASP A 1 73 ? -8.810 9.649 12.150 1.00 86.56 73 ASP A CA 1
ATOM 559 C C . ASP A 1 73 ? -9.591 10.276 13.314 1.00 86.56 73 ASP A C 1
ATOM 561 O O . ASP A 1 73 ? -9.269 11.386 13.747 1.00 86.56 73 ASP A O 1
ATOM 565 N N . TYR A 1 74 ? -10.547 9.538 13.884 1.00 85.62 74 TYR A N 1
ATOM 566 C CA . TYR A 1 74 ? -11.318 9.947 15.060 1.00 85.62 74 TYR A CA 1
ATOM 567 C C . TYR A 1 74 ? -10.644 9.605 16.397 1.00 85.62 74 TYR A C 1
ATOM 569 O O . TYR A 1 74 ? -11.263 9.742 17.447 1.00 85.62 74 TYR A O 1
ATOM 577 N N . LEU A 1 75 ? -9.378 9.172 16.418 1.00 82.69 75 LEU A N 1
ATOM 578 C CA . LEU A 1 75 ? -8.689 8.959 17.693 1.00 82.69 75 LEU A CA 1
ATOM 579 C C . LEU A 1 75 ? -8.340 10.297 18.372 1.00 82.69 75 LEU A C 1
ATOM 581 O O . LEU A 1 75 ? -7.732 11.179 17.741 1.00 82.69 75 LEU A O 1
ATOM 585 N N . PRO A 1 76 ? -8.633 10.446 19.679 1.00 76.94 76 PRO A N 1
ATOM 586 C CA . PRO A 1 76 ? -8.334 11.669 20.408 1.00 76.94 76 PRO A CA 1
ATOM 587 C C . PRO A 1 76 ? -6.824 11.943 20.416 1.00 76.94 76 PRO A C 1
ATOM 589 O O . PRO A 1 76 ? -5.981 11.042 20.473 1.00 76.94 76 PRO A O 1
ATOM 592 N N . HIS A 1 77 ? -6.461 13.222 20.317 1.00 64.44 77 HIS A N 1
ATOM 593 C CA . HIS A 1 77 ? -5.066 13.655 20.273 1.00 64.44 77 HIS A CA 1
ATOM 594 C C . HIS A 1 77 ? -4.512 13.785 21.704 1.00 64.44 77 HIS A C 1
ATOM 596 O O . HIS A 1 77 ? -4.493 14.864 22.283 1.00 64.44 77 HIS A O 1
ATOM 602 N N . GLY A 1 78 ? -4.070 12.664 22.279 1.00 57.44 78 GLY A N 1
ATOM 603 C CA . GLY A 1 78 ? -3.492 12.566 23.627 1.00 57.44 78 GLY A CA 1
ATOM 604 C C . GLY A 1 78 ? -2.953 11.155 23.900 1.00 57.44 78 GLY A C 1
ATOM 605 O O . GLY A 1 78 ? -3.195 10.250 23.112 1.00 57.44 78 GLY A O 1
ATOM 606 N N . SER A 1 79 ? -2.128 10.974 24.933 1.00 64.50 79 SER A N 1
ATOM 607 C CA . SER A 1 79 ? -1.216 9.831 25.171 1.00 64.50 79 SER A CA 1
ATOM 608 C C . SER A 1 79 ? -1.823 8.404 25.200 1.00 64.50 79 SER A C 1
ATOM 610 O O . SER A 1 79 ? -3.027 8.197 25.218 1.00 64.50 79 SER A O 1
ATOM 612 N N . ASN A 1 80 ? -0.930 7.397 25.200 1.00 63.66 80 ASN A N 1
ATOM 613 C CA . ASN A 1 80 ? -1.136 5.932 25.183 1.00 63.66 80 ASN A CA 1
ATOM 614 C C . ASN A 1 80 ? -1.918 5.344 23.993 1.00 63.66 80 ASN A C 1
ATOM 616 O O . ASN A 1 80 ? -1.362 4.468 23.330 1.00 63.66 80 ASN A O 1
ATOM 620 N N . LEU A 1 81 ? -3.104 5.850 23.631 1.00 74.19 81 LEU A N 1
ATOM 621 C CA . LEU A 1 81 ? -3.880 5.316 22.495 1.00 74.19 81 LEU A CA 1
ATOM 622 C C . LEU A 1 81 ? -3.099 5.380 21.179 1.00 74.19 81 LEU A C 1
ATOM 624 O O . LEU A 1 81 ? -3.031 4.404 20.433 1.00 74.19 81 LEU A O 1
ATOM 628 N N . ARG A 1 82 ? -2.434 6.511 20.911 1.00 79.94 82 ARG A N 1
ATOM 629 C CA . ARG A 1 82 ? -1.580 6.674 19.721 1.00 79.94 82 ARG A CA 1
ATOM 630 C C . ARG A 1 82 ? -0.430 5.672 19.681 1.00 79.94 82 ARG A C 1
ATOM 632 O O . ARG A 1 82 ? -0.012 5.305 18.590 1.00 79.94 82 ARG A O 1
ATOM 639 N N . ARG A 1 83 ? 0.078 5.235 20.840 1.00 82.69 83 ARG A N 1
ATOM 640 C CA . ARG A 1 83 ? 1.157 4.241 20.921 1.00 82.69 83 ARG A CA 1
ATOM 641 C C . ARG A 1 83 ? 0.647 2.858 20.522 1.00 82.69 83 ARG A C 1
ATOM 643 O O . ARG A 1 83 ? 1.331 2.164 19.775 1.00 82.69 83 ARG A O 1
ATOM 650 N N . SER A 1 84 ? -0.555 2.500 20.960 1.00 83.38 84 SER A N 1
ATOM 651 C CA . SER A 1 84 ? -1.227 1.261 20.557 1.00 83.38 84 SER A CA 1
ATOM 652 C C . SER A 1 84 ? -1.661 1.285 19.088 1.00 83.38 84 SER A C 1
ATOM 654 O O . SER A 1 84 ? -1.600 0.262 18.416 1.00 83.38 84 SER A O 1
ATOM 656 N N . ALA A 1 85 ? -2.001 2.461 18.549 1.00 86.00 85 ALA A N 1
ATOM 657 C CA . ALA A 1 85 ? -2.409 2.646 17.155 1.00 86.00 85 ALA A CA 1
ATOM 658 C C . ALA A 1 85 ? -1.248 2.731 16.138 1.00 86.00 85 ALA A C 1
ATOM 660 O O . ALA A 1 85 ? -1.498 2.795 14.936 1.00 86.00 85 ALA A O 1
ATOM 661 N N . ILE A 1 86 ? 0.022 2.709 16.566 1.00 88.62 86 ILE A N 1
ATOM 662 C CA . ILE A 1 86 ? 1.198 2.785 15.672 1.00 88.62 86 ILE A CA 1
ATOM 663 C C . ILE A 1 86 ? 1.135 1.812 14.473 1.00 88.62 86 ILE A C 1
ATOM 665 O O . ILE A 1 86 ? 1.322 2.267 13.341 1.00 88.62 86 ILE A O 1
ATOM 669 N N . PRO A 1 87 ? 0.892 0.496 14.651 1.00 89.19 87 PRO A N 1
ATOM 670 C CA . PRO A 1 87 ? 0.853 -0.434 13.520 1.00 89.19 87 PRO A CA 1
ATOM 671 C C . PRO A 1 87 ? -0.307 -0.143 12.559 1.00 89.19 87 PRO A C 1
ATOM 673 O O . PRO A 1 87 ? -0.137 -0.295 11.351 1.00 89.19 87 PRO A O 1
ATOM 676 N N . ILE A 1 88 ? -1.449 0.331 13.073 1.00 90.50 88 ILE A N 1
ATOM 677 C CA . ILE A 1 88 ? -2.593 0.771 12.260 1.00 90.50 88 ILE A CA 1
ATOM 678 C C . ILE A 1 88 ? -2.170 1.965 11.401 1.00 90.50 88 ILE A C 1
ATOM 680 O O . ILE A 1 88 ? -2.297 1.929 10.180 1.00 90.50 88 ILE A O 1
ATOM 684 N N . PHE A 1 89 ? -1.577 2.985 12.026 1.00 90.88 89 PHE A N 1
ATOM 685 C CA . PHE A 1 89 ? -1.127 4.193 11.343 1.00 90.88 89 PHE A CA 1
ATOM 686 C C . PHE A 1 89 ? -0.123 3.896 10.220 1.00 90.88 89 PHE A C 1
ATOM 688 O O . PHE A 1 89 ? -0.284 4.390 9.104 1.00 90.88 89 PHE A O 1
ATOM 695 N N . TYR A 1 90 ? 0.898 3.071 10.481 1.00 91.56 90 TYR A N 1
ATOM 696 C CA . TYR A 1 90 ? 1.879 2.717 9.453 1.00 91.56 90 TYR A CA 1
ATOM 697 C C . TYR A 1 90 ? 1.263 1.917 8.305 1.00 91.56 90 TYR A C 1
ATOM 699 O O . TYR A 1 90 ? 1.631 2.146 7.153 1.00 91.56 90 TYR A O 1
ATOM 707 N N . TYR A 1 91 ? 0.321 1.016 8.593 1.00 92.00 91 TYR A N 1
ATOM 708 C CA . TYR A 1 91 ? -0.370 0.253 7.557 1.00 92.00 91 TYR A CA 1
ATOM 709 C C . TYR A 1 91 ? -1.215 1.155 6.649 1.00 92.00 91 TYR A C 1
ATOM 711 O O . TYR A 1 91 ? -1.108 1.075 5.422 1.00 92.00 91 TYR A O 1
ATOM 719 N N . LEU A 1 92 ? -2.010 2.049 7.246 1.00 91.81 92 LEU A N 1
ATOM 720 C CA . LEU A 1 92 ? -2.842 3.007 6.516 1.00 91.81 92 LEU A CA 1
ATOM 721 C C . LEU A 1 92 ? -1.970 3.912 5.640 1.00 91.81 92 LEU A C 1
ATOM 723 O O . LEU A 1 92 ? -2.143 3.945 4.422 1.00 91.81 92 LEU A O 1
ATOM 727 N N . ARG A 1 93 ? -0.942 4.542 6.223 1.00 91.62 93 ARG A N 1
ATOM 728 C CA . ARG A 1 93 ? -0.036 5.434 5.484 1.00 91.62 93 ARG A CA 1
ATOM 729 C C . ARG A 1 93 ? 0.724 4.730 4.371 1.00 91.62 93 ARG A C 1
ATOM 731 O O . ARG A 1 93 ? 0.830 5.276 3.276 1.00 91.62 93 ARG A O 1
ATOM 738 N N . ALA A 1 94 ? 1.246 3.530 4.612 1.00 91.88 94 ALA A N 1
ATOM 739 C CA . ALA A 1 94 ? 1.941 2.784 3.567 1.00 91.88 94 ALA A CA 1
ATOM 740 C C . ALA A 1 94 ? 1.000 2.440 2.401 1.00 91.88 94 ALA A C 1
ATOM 742 O O . ALA A 1 94 ? 1.405 2.558 1.247 1.00 91.88 94 ALA A O 1
ATOM 743 N N . THR A 1 95 ? -0.258 2.086 2.686 1.00 90.69 95 THR A N 1
ATOM 744 C CA . THR A 1 95 ? -1.263 1.806 1.648 1.00 90.69 95 THR A CA 1
ATOM 745 C C . THR A 1 95 ? -1.645 3.068 0.870 1.00 90.69 95 THR A C 1
ATOM 747 O O . THR A 1 95 ? -1.711 3.034 -0.358 1.00 90.69 95 THR A O 1
ATOM 750 N N . GLU A 1 96 ? -1.828 4.197 1.558 1.00 91.25 96 GLU A N 1
ATOM 751 C CA . GLU A 1 96 ? -2.117 5.494 0.937 1.00 91.25 96 GLU A CA 1
ATOM 752 C C . GLU A 1 96 ? -0.992 5.971 0.020 1.00 91.25 96 GLU A C 1
ATOM 754 O O . GLU A 1 96 ? -1.275 6.434 -1.082 1.00 91.25 96 GLU A O 1
ATOM 759 N N . PHE A 1 97 ? 0.275 5.832 0.427 1.00 91.75 97 PHE A N 1
ATOM 760 C CA . PHE A 1 97 ? 1.424 6.274 -0.372 1.00 91.75 97 PHE A CA 1
ATOM 761 C C . PHE A 1 97 ? 1.664 5.428 -1.630 1.00 91.75 97 PHE A C 1
ATOM 763 O O . PHE A 1 97 ? 2.206 5.941 -2.612 1.00 91.75 97 PHE A O 1
ATOM 770 N N . CYS A 1 98 ? 1.218 4.169 -1.659 1.00 90.94 98 CYS A N 1
ATOM 771 C CA . CYS A 1 98 ? 1.334 3.322 -2.848 1.00 90.94 98 CYS A CA 1
ATOM 772 C C . CYS A 1 98 ? 0.608 3.912 -4.071 1.00 90.94 98 CYS A C 1
ATOM 774 O O . CYS A 1 98 ? 1.096 3.771 -5.194 1.00 90.94 98 CYS A O 1
ATOM 776 N N . ILE A 1 99 ? -0.518 4.612 -3.885 1.00 90.50 99 ILE A N 1
ATOM 777 C CA . ILE A 1 99 ? -1.282 5.207 -4.995 1.00 90.50 99 ILE A CA 1
ATOM 778 C C . ILE A 1 99 ? -0.552 6.367 -5.677 1.00 90.50 99 ILE A C 1
ATOM 780 O O . ILE A 1 99 ? -0.307 6.259 -6.879 1.00 90.50 99 ILE A O 1
ATOM 784 N N . PRO A 1 100 ? -0.189 7.470 -4.990 1.00 90.94 100 PRO A N 1
ATOM 785 C CA . PRO A 1 100 ? 0.475 8.593 -5.636 1.00 90.94 100 PRO A CA 1
ATOM 786 C C . PRO A 1 100 ? 1.807 8.174 -6.259 1.00 90.94 100 PRO A C 1
ATOM 788 O O . PRO A 1 100 ? 2.131 8.651 -7.345 1.00 90.94 100 PRO A O 1
ATOM 791 N N . PHE A 1 101 ? 2.547 7.237 -5.651 1.00 91.44 101 PHE A N 1
ATOM 792 C CA . PHE A 1 101 ? 3.754 6.695 -6.277 1.00 91.44 101 PHE A CA 1
ATOM 793 C C . PHE A 1 101 ? 3.455 5.911 -7.554 1.00 91.44 101 PHE A C 1
ATOM 795 O O . PHE A 1 101 ? 4.141 6.122 -8.552 1.00 91.44 101 PHE A O 1
ATOM 802 N N . SER A 1 102 ? 2.415 5.077 -7.569 1.00 91.31 102 SER A N 1
ATOM 803 C CA . SER A 1 102 ? 2.026 4.331 -8.773 1.00 91.31 102 SER A CA 1
ATOM 804 C C . SER A 1 102 ? 1.507 5.251 -9.883 1.00 91.31 102 SER A C 1
ATOM 806 O O . SER A 1 102 ? 1.845 5.069 -11.051 1.00 91.31 102 SER A O 1
ATOM 808 N N . VAL A 1 103 ? 0.747 6.295 -9.536 1.00 92.38 103 VAL A N 1
ATOM 809 C CA . VAL A 1 103 ? 0.302 7.327 -10.489 1.00 92.38 103 VAL A CA 1
ATOM 810 C C . VAL A 1 103 ? 1.502 8.075 -11.070 1.00 92.38 103 VAL A C 1
ATOM 812 O O . VAL A 1 103 ? 1.588 8.263 -12.283 1.00 92.38 103 VAL A O 1
ATOM 815 N N . LEU A 1 104 ? 2.464 8.458 -10.228 1.00 92.69 104 LEU A N 1
ATOM 816 C CA . LEU A 1 104 ? 3.689 9.118 -10.669 1.00 92.69 104 LEU A CA 1
ATOM 817 C C . LEU A 1 104 ? 4.520 8.207 -11.588 1.00 92.69 104 LEU A C 1
ATOM 819 O O . LEU A 1 104 ? 5.005 8.672 -12.616 1.00 92.69 104 LEU A O 1
ATOM 823 N N . GLN A 1 105 ? 4.639 6.912 -11.278 1.00 92.12 105 GLN A N 1
ATOM 824 C CA . GLN A 1 105 ? 5.302 5.930 -12.145 1.00 92.12 105 GLN A CA 1
ATOM 825 C C . GLN A 1 105 ? 4.615 5.809 -13.506 1.00 92.12 105 GLN A C 1
ATOM 827 O O . GLN A 1 105 ? 5.292 5.793 -14.536 1.00 92.12 105 GLN A O 1
ATOM 832 N N . LEU A 1 106 ? 3.282 5.775 -13.534 1.00 93.44 106 LEU A N 1
ATOM 833 C CA . LEU A 1 106 ? 2.525 5.722 -14.779 1.00 93.44 106 LEU A CA 1
ATOM 834 C C . LEU A 1 106 ? 2.786 6.972 -15.633 1.00 93.44 106 LEU A C 1
ATOM 836 O O . LEU A 1 106 ? 3.129 6.855 -16.808 1.00 93.44 106 LEU A O 1
ATOM 840 N N . LEU A 1 107 ? 2.726 8.167 -15.039 1.00 93.50 107 LEU A N 1
ATOM 841 C CA . LEU A 1 107 ? 3.025 9.420 -15.743 1.00 93.50 107 LEU A CA 1
ATOM 842 C C . LEU A 1 107 ? 4.471 9.465 -16.259 1.00 93.50 107 LEU A C 1
ATOM 844 O O . LEU A 1 107 ? 4.712 9.858 -17.404 1.00 93.50 107 LEU A O 1
ATOM 848 N N . LEU A 1 108 ? 5.435 9.034 -15.443 1.00 91.12 108 LEU A N 1
ATOM 849 C CA . LEU A 1 108 ? 6.849 8.988 -15.815 1.00 91.12 108 LEU A CA 1
ATOM 850 C C . LEU A 1 108 ? 7.118 7.968 -16.923 1.00 91.12 108 LEU A C 1
ATOM 852 O O . LEU A 1 108 ? 7.888 8.268 -17.833 1.00 91.12 108 LEU A O 1
ATOM 856 N N . SER A 1 109 ? 6.473 6.800 -16.888 1.00 91.44 109 SER A N 1
ATOM 857 C CA . SER A 1 109 ? 6.611 5.773 -17.926 1.00 91.44 109 SER A CA 1
ATOM 858 C C . SER A 1 109 ? 6.026 6.237 -19.264 1.00 91.44 109 SER A C 1
ATOM 860 O O . SER A 1 109 ? 6.702 6.132 -20.286 1.00 91.44 109 SER A O 1
ATOM 862 N N . LEU A 1 110 ? 4.840 6.857 -19.268 1.00 91.62 110 LEU A N 1
ATOM 863 C CA . LEU A 1 110 ? 4.238 7.448 -20.468 1.00 91.62 110 LEU A CA 1
ATOM 864 C C . LEU A 1 110 ? 5.114 8.563 -21.050 1.00 91.62 110 LEU A C 1
ATOM 866 O O . LEU A 1 110 ? 5.413 8.566 -22.245 1.00 91.62 110 LEU A O 1
ATOM 870 N N . THR A 1 111 ? 5.583 9.476 -20.197 1.00 90.00 111 THR A N 1
ATOM 871 C CA . THR A 1 111 ? 6.466 10.574 -20.614 1.00 90.00 111 THR A CA 1
ATOM 872 C C . THR A 1 111 ? 7.780 10.029 -21.176 1.00 90.00 111 THR A C 1
ATOM 874 O O . THR A 1 111 ? 8.230 10.472 -22.232 1.00 90.00 111 THR A O 1
ATOM 877 N N . ALA A 1 112 ? 8.373 9.020 -20.532 1.00 86.88 112 ALA A N 1
ATOM 878 C CA . ALA A 1 112 ? 9.592 8.377 -21.007 1.00 86.88 112 ALA A CA 1
ATOM 879 C C . ALA A 1 112 ? 9.397 7.693 -22.369 1.00 86.88 112 ALA A C 1
ATOM 881 O O . ALA A 1 112 ? 10.265 7.819 -23.230 1.00 86.88 112 ALA A O 1
ATOM 882 N N . LEU A 1 113 ? 8.262 7.025 -22.602 1.00 87.75 113 LEU A N 1
ATOM 883 C CA . LEU A 1 113 ? 7.951 6.404 -23.895 1.00 87.75 113 LEU A CA 1
ATOM 884 C C . LEU A 1 113 ? 7.806 7.445 -25.013 1.00 87.75 113 LEU A C 1
ATOM 886 O O . LEU A 1 113 ? 8.365 7.257 -26.094 1.00 87.75 113 LEU A O 1
ATOM 890 N N . ILE A 1 114 ? 7.127 8.566 -24.749 1.00 86.94 114 ILE A N 1
ATOM 891 C CA . ILE A 1 114 ? 7.001 9.673 -25.711 1.00 86.94 114 ILE A CA 1
ATOM 892 C C . ILE A 1 114 ? 8.382 10.268 -26.022 1.00 86.94 114 ILE A C 1
ATOM 894 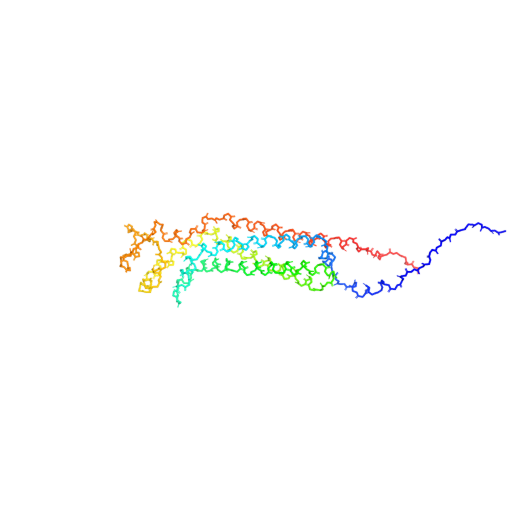O O . ILE A 1 114 ? 8.740 10.459 -27.185 1.00 86.94 114 ILE A O 1
ATOM 898 N N . LEU A 1 115 ? 9.197 10.514 -24.994 1.00 84.38 115 LEU A N 1
ATOM 899 C CA . LEU A 1 115 ? 10.544 11.068 -25.151 1.00 84.38 115 LEU A CA 1
ATOM 900 C C . LEU A 1 115 ? 11.514 10.100 -25.843 1.00 84.38 115 LEU A C 1
ATOM 902 O O . LEU A 1 115 ? 12.412 10.550 -26.557 1.00 84.38 115 LEU A O 1
ATOM 906 N N . ALA A 1 116 ? 11.331 8.787 -25.685 1.00 78.50 116 ALA A N 1
ATOM 907 C CA . ALA A 1 116 ? 12.136 7.774 -26.363 1.00 78.50 116 ALA A CA 1
ATOM 908 C C . ALA A 1 116 ? 11.965 7.811 -27.892 1.00 78.50 116 ALA A C 1
ATOM 910 O O . ALA A 1 116 ? 12.915 7.515 -28.625 1.00 78.50 116 ALA A O 1
ATOM 911 N N . LEU A 1 117 ? 10.786 8.214 -28.386 1.00 77.31 117 LEU A N 1
ATOM 912 C CA . LEU A 1 117 ? 10.534 8.401 -29.820 1.00 77.31 117 LEU A CA 1
ATOM 913 C C . LEU A 1 117 ? 11.360 9.565 -30.387 1.00 77.31 117 LEU A C 1
ATOM 915 O O . LEU A 1 117 ? 11.868 9.480 -31.506 1.00 77.31 117 LEU A O 1
ATOM 919 N N . HIS A 1 118 ? 11.582 10.613 -29.592 1.00 74.06 118 HIS A N 1
ATOM 920 C CA . HIS A 1 118 ? 12.343 11.806 -29.967 1.00 74.06 118 HIS A CA 1
ATOM 921 C C . HIS A 1 118 ? 13.835 11.670 -29.602 1.00 74.06 118 HIS A C 1
ATOM 923 O O . HIS A 1 118 ? 14.389 12.493 -28.871 1.00 74.06 118 HIS A O 1
ATOM 929 N N . ARG A 1 119 ? 14.452 10.565 -30.068 1.00 58.62 119 ARG A N 1
ATOM 930 C CA . ARG A 1 119 ? 15.814 10.072 -29.751 1.00 58.62 119 ARG A CA 1
ATOM 931 C C . ARG A 1 119 ? 16.793 11.161 -29.264 1.00 58.62 119 ARG A C 1
ATOM 933 O O . ARG A 1 119 ? 17.052 12.119 -29.983 1.00 58.62 119 ARG A O 1
ATOM 940 N N . ARG A 1 120 ? 17.459 10.893 -28.124 1.00 60.97 120 ARG A N 1
ATOM 941 C CA . ARG A 1 120 ? 18.514 11.711 -27.466 1.00 60.97 120 ARG A CA 1
ATOM 942 C C . ARG A 1 120 ? 18.042 12.948 -26.689 1.00 60.97 120 ARG A C 1
ATOM 944 O O . ARG A 1 120 ? 18.779 13.925 -26.589 1.00 60.97 120 ARG A O 1
ATOM 951 N N . ASN A 1 121 ? 16.859 12.907 -26.085 1.00 65.50 121 ASN A N 1
ATOM 952 C CA . ASN A 1 121 ? 16.461 13.950 -25.144 1.00 65.50 121 ASN A CA 1
ATOM 953 C C . ASN A 1 121 ? 17.002 13.648 -23.733 1.00 65.50 121 ASN A C 1
ATOM 955 O O . ASN A 1 121 ? 16.716 12.587 -23.180 1.00 65.50 121 ASN A O 1
ATOM 959 N N . ALA A 1 122 ? 17.736 14.587 -23.125 1.00 70.94 122 ALA A N 1
ATOM 960 C CA . ALA A 1 122 ? 18.189 14.482 -21.732 1.00 70.94 122 ALA A CA 1
ATOM 961 C C . ALA A 1 122 ? 17.021 14.246 -20.752 1.00 70.94 122 ALA A C 1
ATOM 963 O O . ALA A 1 122 ? 17.197 13.585 -19.729 1.00 70.94 122 ALA A O 1
ATOM 964 N N . GLY A 1 123 ? 15.809 14.691 -21.111 1.00 75.19 123 GLY A N 1
ATOM 965 C CA . GLY A 1 123 ? 14.586 14.408 -20.357 1.00 75.19 123 GLY A CA 1
ATOM 966 C C . GLY A 1 123 ? 14.283 12.914 -20.188 1.00 75.19 123 GLY A C 1
ATOM 967 O O . GLY A 1 123 ? 13.747 12.522 -19.159 1.00 75.19 123 GLY A O 1
ATOM 968 N N . TYR A 1 124 ? 14.688 12.055 -21.130 1.00 78.25 124 TYR A N 1
ATOM 969 C CA . TYR A 1 124 ? 14.503 10.605 -21.003 1.00 78.25 124 TYR A CA 1
ATOM 970 C C . TYR A 1 124 ? 15.314 10.022 -19.834 1.00 78.25 124 TYR A C 1
ATOM 972 O O . TYR A 1 124 ? 14.802 9.202 -19.073 1.00 78.25 124 TYR A O 1
ATOM 980 N N . LEU A 1 125 ? 16.555 10.490 -19.643 1.00 75.06 125 LEU A N 1
ATOM 981 C CA . LEU A 1 125 ? 17.405 10.077 -18.519 1.00 75.06 125 LEU A CA 1
ATOM 982 C C . LEU A 1 125 ? 16.798 10.506 -17.181 1.00 75.06 125 LEU A C 1
ATOM 984 O O . LEU A 1 125 ? 16.783 9.728 -16.228 1.00 75.06 125 LEU A O 1
ATOM 988 N N . PHE A 1 126 ? 16.260 11.726 -17.129 1.00 80.62 126 PHE A N 1
ATOM 989 C CA . PHE A 1 126 ? 15.581 12.245 -15.948 1.00 80.62 126 PHE A CA 1
ATOM 990 C C . PHE A 1 126 ? 14.339 11.411 -15.615 1.00 80.62 126 PHE A C 1
ATOM 992 O O . PHE A 1 126 ? 14.221 10.913 -14.498 1.00 80.62 126 PHE A O 1
ATOM 999 N N . CYS A 1 127 ? 13.457 11.160 -16.590 1.00 83.44 127 CYS A N 1
ATOM 1000 C CA . CYS A 1 127 ? 12.283 10.311 -16.383 1.00 83.44 127 CYS A CA 1
ATOM 1001 C C . CYS A 1 127 ? 12.667 8.907 -15.905 1.00 83.44 127 CYS A C 1
ATOM 1003 O O . CYS A 1 127 ? 12.035 8.392 -14.988 1.00 83.44 127 CYS A O 1
ATOM 1005 N N . TYR A 1 128 ? 13.721 8.310 -16.466 1.00 79.69 128 TYR A N 1
ATOM 1006 C CA . TYR A 1 128 ? 14.199 6.993 -16.046 1.00 79.69 128 TYR A CA 1
ATOM 1007 C C . TYR A 1 128 ? 14.680 6.975 -14.588 1.00 79.69 128 TYR A C 1
ATOM 1009 O O . TYR A 1 128 ? 14.349 6.059 -13.830 1.00 79.69 128 TYR A O 1
ATOM 1017 N N . PHE A 1 129 ? 15.444 7.989 -14.175 1.00 82.12 129 PHE A N 1
ATOM 1018 C CA . PHE A 1 129 ? 15.925 8.105 -12.800 1.00 82.12 129 PHE A CA 1
ATOM 1019 C C . PHE A 1 129 ? 14.763 8.252 -11.812 1.00 82.12 129 PHE A C 1
ATOM 1021 O O . PHE A 1 129 ? 14.670 7.491 -10.851 1.00 82.12 129 PHE A O 1
ATOM 1028 N N . PHE A 1 130 ? 13.827 9.166 -12.084 1.00 86.25 130 PHE A N 1
ATOM 1029 C CA . PHE A 1 130 ? 12.645 9.354 -11.238 1.00 86.25 130 PHE A CA 1
ATOM 1030 C C . PHE A 1 130 ? 11.743 8.116 -11.214 1.00 86.25 130 PHE A C 1
ATOM 1032 O O . PHE A 1 130 ? 11.234 7.749 -10.153 1.00 86.25 130 PHE A O 1
ATOM 1039 N N . LEU A 1 131 ? 11.583 7.425 -12.346 1.00 86.62 131 LEU A N 1
ATOM 1040 C CA . LEU A 1 131 ? 10.831 6.172 -12.414 1.00 86.62 131 LEU A CA 1
ATOM 1041 C C . LEU A 1 131 ? 11.479 5.106 -11.521 1.00 86.62 131 LEU A C 1
ATOM 1043 O O . LEU A 1 131 ? 10.801 4.449 -10.742 1.00 86.62 131 LEU A O 1
ATOM 1047 N N . THR A 1 132 ? 12.804 4.983 -11.563 1.00 82.31 132 THR A N 1
ATOM 1048 C CA . THR A 1 132 ? 13.533 4.020 -10.726 1.00 82.31 132 THR A CA 1
ATOM 1049 C C . THR A 1 132 ? 13.388 4.350 -9.237 1.00 82.31 132 THR A C 1
ATOM 1051 O O . THR A 1 132 ? 13.067 3.473 -8.438 1.00 82.31 132 THR A O 1
ATOM 1054 N N . THR A 1 133 ? 13.553 5.619 -8.858 1.00 86.50 133 THR A N 1
ATOM 1055 C CA . THR A 1 133 ? 13.392 6.076 -7.467 1.00 86.50 133 THR A CA 1
ATOM 1056 C C . THR A 1 133 ? 11.986 5.801 -6.941 1.00 86.50 133 THR A C 1
ATOM 1058 O O . THR A 1 133 ? 11.818 5.288 -5.838 1.00 86.50 133 THR A O 1
ATOM 1061 N N . THR A 1 134 ? 10.959 6.092 -7.738 1.00 89.12 134 THR A N 1
ATOM 1062 C CA . THR A 1 134 ? 9.565 5.858 -7.340 1.00 89.12 134 THR A CA 1
ATOM 1063 C C . THR A 1 134 ? 9.239 4.371 -7.225 1.00 89.12 134 THR A C 1
ATOM 1065 O O . THR A 1 134 ? 8.492 3.989 -6.323 1.00 89.12 134 THR A O 1
ATOM 1068 N N . VAL A 1 135 ? 9.810 3.514 -8.081 1.00 87.62 135 VAL A N 1
ATOM 1069 C CA . VAL A 1 135 ? 9.710 2.046 -7.956 1.00 87.62 135 VAL A CA 1
ATOM 1070 C C . VAL A 1 135 ? 10.331 1.566 -6.645 1.00 87.62 135 VAL A C 1
ATOM 1072 O O . VAL A 1 135 ? 9.720 0.761 -5.943 1.00 87.62 135 VAL A O 1
ATOM 1075 N N . ILE A 1 136 ? 11.499 2.088 -6.261 1.00 87.19 136 ILE A N 1
ATOM 1076 C CA . ILE A 1 136 ? 12.135 1.750 -4.977 1.00 87.19 136 ILE A CA 1
ATOM 1077 C C . ILE A 1 136 ? 11.238 2.165 -3.804 1.00 87.19 136 ILE A C 1
ATOM 1079 O O . ILE A 1 136 ? 10.963 1.343 -2.934 1.00 87.19 136 ILE A O 1
ATOM 1083 N N . LEU A 1 137 ? 10.726 3.401 -3.799 1.00 89.94 137 LEU A N 1
ATOM 1084 C CA . LEU A 1 137 ? 9.839 3.890 -2.734 1.00 89.94 137 LEU A CA 1
ATOM 1085 C C . LEU A 1 137 ? 8.569 3.039 -2.597 1.00 89.94 137 LEU A C 1
ATOM 1087 O O . LEU A 1 137 ? 8.172 2.701 -1.485 1.00 89.94 137 LEU A O 1
ATOM 1091 N N . THR A 1 138 ? 7.975 2.619 -3.716 1.00 90.19 138 THR A N 1
ATOM 1092 C CA . THR A 1 138 ? 6.791 1.742 -3.699 1.00 90.19 138 THR A CA 1
ATOM 1093 C C . THR A 1 138 ? 7.115 0.377 -3.098 1.00 90.19 138 THR A C 1
ATOM 1095 O O . THR A 1 138 ? 6.351 -0.132 -2.282 1.00 90.19 138 THR A O 1
ATOM 1098 N N . ASN A 1 139 ? 8.276 -0.197 -3.425 1.00 89.19 139 ASN A N 1
ATOM 1099 C CA . ASN A 1 139 ? 8.724 -1.451 -2.819 1.00 89.19 139 ASN A CA 1
ATOM 1100 C C . ASN A 1 139 ? 8.979 -1.315 -1.308 1.00 89.19 139 ASN A C 1
ATOM 1102 O O . ASN A 1 139 ? 8.662 -2.237 -0.562 1.00 89.19 139 ASN A O 1
ATOM 1106 N N . VAL A 1 140 ? 9.477 -0.168 -0.830 1.00 90.75 140 VAL A N 1
ATOM 1107 C CA . VAL A 1 140 ? 9.619 0.106 0.614 1.00 90.75 140 VAL A CA 1
ATOM 1108 C C . VAL A 1 140 ? 8.252 0.145 1.311 1.00 90.75 140 VAL A C 1
ATOM 1110 O O . VAL A 1 140 ? 8.096 -0.434 2.390 1.00 90.75 140 VAL A O 1
ATOM 1113 N N . CYS A 1 141 ? 7.240 0.763 0.695 1.00 91.81 141 CYS A N 1
ATOM 1114 C CA . CYS A 1 141 ? 5.869 0.744 1.216 1.00 91.81 141 CYS A CA 1
ATOM 1115 C C . CYS A 1 141 ? 5.309 -0.686 1.262 1.00 91.81 141 CYS A C 1
ATOM 1117 O O . CYS A 1 141 ? 4.822 -1.119 2.305 1.00 91.81 141 CYS A O 1
ATOM 1119 N N . LEU A 1 142 ? 5.448 -1.449 0.174 1.00 91.25 142 LEU A N 1
ATOM 1120 C CA . LEU A 1 142 ? 5.008 -2.847 0.104 1.00 91.25 142 LEU A CA 1
ATOM 1121 C C . LEU A 1 142 ? 5.699 -3.726 1.148 1.00 91.25 142 LEU A C 1
ATOM 1123 O O . LEU A 1 142 ? 5.040 -4.527 1.801 1.00 91.25 142 LEU A O 1
ATOM 1127 N N . PHE A 1 143 ? 7.005 -3.553 1.347 1.00 90.00 143 PHE A N 1
ATOM 1128 C CA . PHE A 1 143 ? 7.763 -4.281 2.360 1.00 90.00 143 PHE A CA 1
ATOM 1129 C C . PHE A 1 143 ? 7.281 -3.957 3.780 1.00 90.00 143 PHE A C 1
ATOM 1131 O O . PHE A 1 143 ? 7.133 -4.856 4.607 1.00 90.00 143 PHE A O 1
ATOM 1138 N N . THR A 1 144 ? 6.965 -2.688 4.046 1.00 90.56 144 THR A N 1
ATOM 1139 C CA . THR A 1 144 ? 6.387 -2.250 5.326 1.00 90.56 144 THR A CA 1
ATOM 1140 C C . THR A 1 144 ? 5.042 -2.931 5.582 1.00 90.56 144 THR A C 1
ATOM 1142 O O . THR A 1 144 ? 4.826 -3.490 6.658 1.00 90.56 144 THR A O 1
ATOM 1145 N N . LEU A 1 145 ? 4.163 -2.958 4.574 1.00 91.00 145 LEU A N 1
ATOM 1146 C CA . LEU A 1 145 ? 2.886 -3.676 4.636 1.00 91.00 145 LEU A CA 1
ATOM 1147 C C . LEU A 1 145 ? 3.093 -5.174 4.882 1.00 91.00 145 LEU A C 1
ATOM 1149 O O . LEU A 1 145 ? 2.367 -5.771 5.674 1.00 91.00 145 LEU A O 1
ATOM 1153 N N . TRP A 1 146 ? 4.111 -5.764 4.256 1.00 89.81 146 TRP A N 1
ATOM 1154 C CA . TRP A 1 146 ? 4.471 -7.170 4.426 1.00 89.81 146 TRP A CA 1
ATOM 1155 C C . TRP A 1 146 ? 4.891 -7.492 5.862 1.00 89.81 146 TRP A C 1
ATOM 1157 O O . TRP A 1 146 ? 4.376 -8.441 6.447 1.00 89.81 146 TRP A O 1
ATOM 1167 N N . ILE A 1 147 ? 5.767 -6.678 6.462 1.00 89.94 147 ILE A N 1
ATOM 1168 C CA . ILE A 1 147 ? 6.197 -6.845 7.861 1.00 89.94 147 ILE A CA 1
ATOM 1169 C C . ILE A 1 147 ? 5.004 -6.733 8.811 1.00 89.94 147 ILE A C 1
ATOM 1171 O O . ILE A 1 147 ? 4.828 -7.576 9.695 1.00 89.94 147 ILE A O 1
ATOM 1175 N N . ILE A 1 148 ? 4.173 -5.704 8.633 1.00 88.31 148 ILE A N 1
ATOM 1176 C CA . ILE A 1 148 ? 3.012 -5.481 9.500 1.00 88.31 148 ILE A CA 1
ATOM 1177 C C . ILE A 1 148 ? 2.026 -6.647 9.367 1.00 88.31 148 ILE A C 1
ATOM 1179 O O . ILE A 1 148 ? 1.575 -7.177 10.382 1.00 88.31 148 ILE A O 1
ATOM 1183 N N . SER A 1 149 ? 1.765 -7.108 8.141 1.00 86.62 149 SER A N 1
ATOM 1184 C CA . SER A 1 149 ? 0.897 -8.259 7.889 1.00 86.62 149 SER A CA 1
ATOM 1185 C C . SER A 1 149 ? 1.453 -9.547 8.503 1.00 86.62 149 SER A C 1
ATOM 1187 O O . SER A 1 149 ? 0.703 -10.276 9.140 1.00 86.62 149 SER A O 1
ATOM 1189 N N . LEU A 1 150 ? 2.755 -9.821 8.369 1.00 86.44 150 LEU A N 1
ATOM 1190 C CA . LEU A 1 150 ? 3.388 -11.028 8.915 1.00 86.44 150 LEU A CA 1
ATOM 1191 C C . LEU A 1 150 ? 3.373 -11.044 10.448 1.00 86.44 150 LEU A C 1
ATOM 1193 O O . LEU A 1 150 ? 3.165 -12.085 11.066 1.00 86.44 150 LEU A O 1
ATOM 1197 N N . SER A 1 151 ? 3.579 -9.879 11.065 1.00 86.94 151 SER A N 1
ATOM 1198 C CA . SER A 1 151 ? 3.540 -9.733 12.523 1.00 86.94 151 SER A CA 1
ATOM 1199 C C . SER A 1 151 ? 2.135 -9.889 13.116 1.00 86.94 151 SER A C 1
ATOM 1201 O O . SER A 1 151 ? 2.013 -9.956 14.337 1.00 86.94 151 SER A O 1
ATOM 1203 N N . ASN A 1 152 ? 1.082 -9.926 12.285 1.00 86.44 152 ASN A N 1
ATOM 1204 C CA . ASN A 1 152 ? -0.322 -9.941 12.708 1.00 86.44 152 ASN A CA 1
ATOM 1205 C C . ASN A 1 152 ? -0.648 -8.853 13.751 1.00 86.44 152 ASN A C 1
ATOM 1207 O O . ASN A 1 152 ? -1.523 -9.030 14.595 1.00 86.44 152 ASN A O 1
ATOM 1211 N N . SER A 1 153 ? 0.057 -7.718 13.700 1.00 88.69 153 SER A N 1
ATOM 1212 C CA . SER A 1 153 ? 0.032 -6.689 14.750 1.00 88.69 153 SER A CA 1
ATOM 1213 C C . SER A 1 153 ? -1.195 -5.776 14.707 1.00 88.69 153 SER A C 1
ATOM 1215 O O . SER A 1 153 ? -1.491 -5.109 15.695 1.00 88.69 153 SER A O 1
ATOM 1217 N N . ILE A 1 154 ? -1.947 -5.763 13.603 1.00 90.62 154 ILE A N 1
ATOM 1218 C CA . ILE A 1 154 ? -3.115 -4.882 13.442 1.00 90.62 154 ILE A CA 1
ATOM 1219 C C . ILE A 1 154 ? -4.292 -5.335 14.310 1.00 90.62 154 ILE A C 1
ATOM 1221 O O . ILE A 1 154 ? -4.863 -4.519 15.023 1.00 90.62 154 ILE A O 1
ATOM 1225 N N . ARG A 1 155 ? -4.643 -6.627 14.299 1.00 92.06 155 ARG A N 1
ATOM 1226 C CA . ARG A 1 155 ? -5.743 -7.180 15.115 1.00 92.06 155 ARG A CA 1
ATOM 1227 C C . ARG A 1 155 ? -5.602 -6.864 16.617 1.00 92.06 155 ARG A C 1
ATOM 1229 O O . ARG A 1 155 ? -6.548 -6.312 17.181 1.00 92.06 155 ARG A O 1
ATOM 1236 N N . PRO A 1 156 ? -4.455 -7.136 17.276 1.00 91.12 156 PRO A N 1
ATOM 1237 C CA . PRO A 1 156 ? -4.280 -6.781 18.681 1.00 91.12 156 PRO A CA 1
ATOM 1238 C C . PRO A 1 156 ? -4.252 -5.265 18.898 1.00 91.12 156 PRO A C 1
ATOM 1240 O O . PRO A 1 156 ? -4.804 -4.802 19.889 1.00 91.12 156 PRO A O 1
ATOM 1243 N N . ALA A 1 157 ? -3.693 -4.485 17.968 1.00 90.25 157 ALA A N 1
ATOM 1244 C CA . ALA A 1 157 ? -3.711 -3.027 18.063 1.00 90.25 157 ALA A CA 1
ATOM 1245 C C . ALA A 1 157 ? -5.132 -2.450 18.004 1.00 90.25 157 ALA A C 1
ATOM 1247 O O . ALA A 1 157 ? -5.468 -1.591 18.809 1.00 90.25 157 ALA A O 1
ATOM 1248 N N . VAL A 1 158 ? -5.985 -2.947 17.103 1.00 91.38 158 VAL A N 1
ATOM 1249 C CA . VAL A 1 158 ? -7.395 -2.534 17.004 1.00 91.38 158 VAL A CA 1
ATOM 1250 C C . VAL A 1 158 ? -8.142 -2.871 18.288 1.00 91.38 158 VAL A C 1
ATOM 1252 O O . VAL A 1 158 ? -8.852 -2.025 18.826 1.00 91.38 158 VAL A O 1
ATOM 1255 N N . SER A 1 159 ? -7.948 -4.087 18.806 1.00 91.38 159 SER A N 1
ATOM 1256 C CA . SER A 1 159 ? -8.539 -4.498 20.078 1.00 91.38 159 SER A CA 1
ATOM 1257 C C . SER A 1 159 ? -8.111 -3.574 21.222 1.00 91.38 159 SER A C 1
ATOM 1259 O O . SER A 1 159 ? -8.958 -3.115 21.982 1.00 91.38 159 SER A O 1
ATOM 1261 N N . ASP A 1 160 ? -6.813 -3.296 21.352 1.00 90.25 160 ASP A N 1
ATOM 1262 C CA . ASP A 1 160 ? -6.269 -2.462 22.427 1.00 90.25 160 ASP A CA 1
ATOM 1263 C C . ASP A 1 160 ? -6.749 -1.008 22.330 1.00 90.25 160 ASP A C 1
ATOM 1265 O O . ASP A 1 160 ? -7.138 -0.411 23.332 1.00 90.25 160 ASP A O 1
ATOM 1269 N N . VAL A 1 161 ? -6.804 -0.460 21.113 1.00 89.81 161 VAL A N 1
ATOM 1270 C CA . VAL A 1 161 ? -7.354 0.873 20.839 1.00 89.81 161 VAL A CA 1
ATOM 1271 C C . VAL A 1 161 ? -8.827 0.956 21.239 1.00 89.81 161 VAL A C 1
ATOM 1273 O O . VAL A 1 161 ? -9.186 1.884 21.956 1.00 89.81 161 VAL A O 1
ATOM 1276 N N . LEU A 1 162 ? -9.666 -0.009 20.845 1.00 88.81 162 LEU A N 1
ATOM 1277 C CA . LEU A 1 162 ? -11.091 -0.027 21.204 1.00 88.81 162 LEU A CA 1
ATOM 1278 C C . LEU A 1 162 ? -11.292 -0.070 22.725 1.00 88.81 162 LEU A C 1
ATOM 1280 O O . LEU A 1 162 ? -12.040 0.738 23.270 1.00 88.81 162 LEU A O 1
ATOM 1284 N N . PHE A 1 163 ? -10.607 -0.978 23.428 1.00 88.56 163 PHE A N 1
ATOM 1285 C CA . PHE A 1 163 ? -10.769 -1.107 24.880 1.00 88.56 163 PHE A CA 1
ATOM 1286 C C . PHE A 1 163 ? -10.192 0.080 25.650 1.00 88.56 163 PHE A C 1
ATOM 1288 O O . PHE A 1 163 ? -10.774 0.495 26.651 1.00 88.56 163 PHE A O 1
ATOM 1295 N N . THR A 1 164 ? -9.066 0.633 25.198 1.00 87.69 164 THR A N 1
ATOM 1296 C CA . THR A 1 164 ? -8.446 1.794 25.844 1.00 87.69 164 THR A CA 1
ATOM 1297 C C . THR A 1 164 ? -9.262 3.057 25.587 1.00 87.69 164 THR A C 1
ATOM 1299 O O . THR A 1 164 ? -9.432 3.841 26.511 1.00 87.69 164 THR A O 1
ATOM 1302 N N . ALA A 1 165 ? -9.837 3.227 24.391 1.00 86.31 165 ALA A N 1
ATOM 1303 C CA . ALA A 1 165 ? -10.732 4.345 24.091 1.00 86.31 165 ALA A CA 1
ATOM 1304 C C . ALA A 1 165 ? -11.980 4.327 24.976 1.00 86.31 165 ALA A C 1
ATOM 1306 O O . ALA A 1 165 ? -12.302 5.345 25.576 1.00 86.31 165 ALA A O 1
ATOM 1307 N N . ILE A 1 166 ? -12.621 3.161 25.124 1.00 87.44 166 ILE A N 1
ATOM 1308 C CA . ILE A 1 166 ? -13.753 3.007 26.045 1.00 87.44 166 ILE A CA 1
ATOM 1309 C C . ILE A 1 166 ? -13.314 3.317 27.479 1.00 87.44 166 ILE A C 1
ATOM 1311 O O . ILE A 1 166 ? -14.005 4.033 28.177 1.00 87.44 166 ILE A O 1
ATOM 1315 N N . ARG A 1 167 ? -12.166 2.808 27.941 1.00 86.12 167 ARG A N 1
ATOM 1316 C CA . ARG A 1 167 ? -11.751 2.981 29.342 1.00 86.12 167 ARG A CA 1
ATOM 1317 C C . ARG A 1 167 ? -11.342 4.414 29.695 1.00 86.12 167 ARG A C 1
ATOM 1319 O O . ARG A 1 167 ? -11.602 4.854 30.811 1.00 86.12 167 ARG A O 1
ATOM 1326 N N . ASP A 1 168 ? -10.615 5.080 28.805 1.00 85.06 168 ASP A N 1
ATOM 1327 C CA . ASP A 1 168 ? -9.962 6.352 29.115 1.00 85.06 168 ASP A CA 1
ATOM 1328 C C . ASP A 1 168 ? -10.882 7.559 28.818 1.00 85.06 168 ASP A C 1
ATOM 1330 O O . ASP A 1 168 ? -10.724 8.588 29.474 1.00 85.06 168 ASP A O 1
ATOM 1334 N N . ASP A 1 169 ? -11.846 7.442 27.888 1.00 83.56 169 ASP A N 1
ATOM 1335 C CA . ASP A 1 169 ? -12.805 8.511 27.551 1.00 83.56 169 ASP A CA 1
ATOM 1336 C C . ASP A 1 169 ? -14.136 7.957 26.980 1.00 83.56 169 ASP A C 1
ATOM 1338 O O . ASP A 1 169 ? -14.390 7.980 25.770 1.00 83.56 169 ASP A O 1
ATOM 1342 N N . GLU A 1 170 ? -14.993 7.428 27.867 1.00 86.31 170 GLU A N 1
ATOM 1343 C CA . GLU A 1 170 ? -16.300 6.840 27.511 1.00 86.31 170 GLU A CA 1
ATOM 1344 C C . GLU A 1 170 ? -17.208 7.829 26.765 1.00 86.31 170 GLU A C 1
ATOM 1346 O O . GLU A 1 170 ? -17.864 7.460 25.790 1.00 86.31 170 GLU A O 1
ATOM 1351 N N . GLU A 1 171 ? -17.244 9.091 27.200 1.00 85.75 171 GLU A N 1
ATOM 1352 C CA . GLU A 1 171 ? -18.140 10.101 26.636 1.00 85.75 171 GLU A CA 1
ATOM 1353 C C . GLU A 1 171 ? -17.740 10.450 25.198 1.00 85.75 171 GLU A C 1
ATOM 1355 O O . GLU A 1 171 ? -18.591 10.449 24.302 1.00 85.75 171 GLU A O 1
ATOM 1360 N N . TYR A 1 172 ? -16.442 10.653 24.947 1.00 85.81 172 TYR A N 1
ATOM 1361 C CA . TYR A 1 172 ? -15.934 10.851 23.592 1.00 85.81 172 TYR A CA 1
ATOM 1362 C C . TYR A 1 172 ? -16.175 9.626 22.708 1.00 85.81 172 TYR A C 1
ATOM 1364 O O . TYR A 1 172 ? -16.635 9.760 21.569 1.00 85.81 172 TYR A O 1
ATOM 1372 N N . PHE A 1 173 ? -15.894 8.426 23.227 1.00 87.38 173 PHE A N 1
ATOM 1373 C CA . PHE A 1 173 ? -16.102 7.185 22.488 1.00 87.38 173 PHE A CA 1
ATOM 1374 C C . PHE A 1 173 ? -17.558 7.056 22.025 1.00 87.38 173 PHE A C 1
ATOM 1376 O O . PHE A 1 173 ? -17.800 6.794 20.847 1.00 87.38 173 PHE A O 1
ATOM 1383 N N . CYS A 1 174 ? -18.522 7.298 22.915 1.00 87.06 174 CYS A N 1
ATOM 1384 C CA . CYS A 1 174 ? -19.941 7.165 22.600 1.00 87.06 174 CYS A CA 1
ATOM 1385 C C . CYS A 1 174 ? -20.480 8.264 21.676 1.00 87.06 174 CYS A C 1
ATOM 1387 O O . CYS A 1 174 ? -21.385 8.000 20.892 1.00 87.06 174 CYS A O 1
ATOM 1389 N N . GLN A 1 175 ? -19.947 9.487 21.737 1.00 86.25 175 GLN A N 1
ATOM 1390 C CA . GLN A 1 175 ? -20.427 10.582 20.885 1.00 86.25 175 GLN A CA 1
ATOM 1391 C C . GLN A 1 175 ? -19.791 10.590 19.489 1.00 86.25 175 GLN A C 1
ATOM 1393 O O . GLN A 1 175 ? -20.428 11.032 18.534 1.00 86.25 175 GLN A O 1
ATOM 1398 N N . VAL A 1 176 ? -18.538 10.141 19.365 1.00 85.62 176 VAL A N 1
ATOM 1399 C CA . VAL A 1 176 ? -17.743 10.316 18.137 1.00 85.62 176 VAL A CA 1
ATOM 1400 C C . VAL A 1 176 ? -17.403 8.990 17.465 1.00 85.62 176 VAL A C 1
ATOM 1402 O O . VAL A 1 176 ? -17.524 8.878 16.247 1.00 85.62 176 VAL A O 1
ATOM 1405 N N . LEU A 1 177 ? -16.979 7.983 18.233 1.00 85.06 177 LEU A N 1
ATOM 1406 C CA . LEU A 1 177 ? -16.440 6.738 17.680 1.00 85.06 177 LEU A CA 1
ATOM 1407 C C . LEU A 1 177 ? -17.531 5.687 17.444 1.00 85.06 177 LEU A C 1
ATOM 1409 O O . LEU A 1 177 ? -17.541 5.039 16.399 1.00 85.06 177 LEU A O 1
ATOM 1413 N N . GLU A 1 178 ? -18.474 5.550 18.377 1.00 86.69 178 GLU A N 1
ATOM 1414 C CA . GLU A 1 178 ? -19.592 4.602 18.297 1.00 86.69 178 GLU A CA 1
ATOM 1415 C C . GLU A 1 178 ? -20.417 4.726 17.004 1.00 86.69 178 GLU A C 1
ATOM 1417 O O . GLU A 1 178 ? -20.607 3.692 16.359 1.00 86.69 178 GLU A O 1
ATOM 1422 N N . PRO A 1 179 ? -20.786 5.932 16.519 1.00 85.19 179 PRO A N 1
ATOM 1423 C CA . PRO A 1 179 ? -21.586 6.066 15.299 1.00 85.19 179 PRO A CA 1
ATOM 1424 C C . PRO A 1 179 ? -20.892 5.543 14.035 1.00 85.19 179 PRO A C 1
ATOM 1426 O O . PRO A 1 179 ? -21.547 5.293 13.025 1.00 85.19 179 PRO A O 1
ATOM 1429 N N . THR A 1 180 ? -19.564 5.387 14.070 1.00 84.38 180 THR A N 1
ATOM 1430 C CA . THR A 1 180 ? -18.769 4.845 12.956 1.00 84.38 180 THR A CA 1
ATOM 1431 C C . THR A 1 180 ? -18.631 3.317 13.003 1.00 84.38 180 THR A C 1
ATOM 1433 O O . THR A 1 180 ? -18.181 2.701 12.035 1.00 84.38 180 THR A O 1
ATOM 1436 N N . LEU A 1 181 ? -19.017 2.689 14.121 1.00 85.62 181 LEU A N 1
ATOM 1437 C CA . LEU A 1 181 ? -18.817 1.271 14.413 1.00 85.62 181 LEU A CA 1
ATOM 1438 C C . LEU A 1 181 ? -20.125 0.478 14.257 1.00 85.62 181 LEU A C 1
ATOM 1440 O O . LEU A 1 181 ? -20.893 0.303 15.201 1.00 85.62 181 LEU A O 1
ATOM 1444 N N . HIS A 1 182 ? -20.340 -0.117 13.083 1.00 84.19 182 HIS A N 1
ATOM 1445 C CA . HIS A 1 182 ? -21.535 -0.925 12.774 1.00 84.19 182 HIS A CA 1
ATOM 1446 C C . HIS A 1 182 ? -21.436 -2.402 13.214 1.00 84.19 182 HIS A C 1
ATOM 1448 O O . HIS A 1 182 ? -21.936 -3.302 12.541 1.00 84.19 182 HIS A O 1
ATOM 1454 N N . CYS A 1 183 ? -20.754 -2.681 14.322 1.00 88.12 183 CYS A N 1
ATOM 1455 C CA . CYS A 1 183 ? -20.328 -4.029 14.718 1.00 88.12 183 CYS A CA 1
ATOM 1456 C C . CYS A 1 183 ? -20.470 -4.253 16.231 1.00 88.12 183 CYS A C 1
ATOM 1458 O O . CYS A 1 183 ? -20.200 -3.305 16.958 1.00 88.12 183 CYS A O 1
ATOM 1460 N N . PRO A 1 184 ? -20.831 -5.448 16.745 1.00 88.06 184 PRO A N 1
ATOM 1461 C CA . PRO A 1 184 ? -20.797 -5.783 18.179 1.00 88.06 184 PRO A CA 1
ATOM 1462 C C . PRO A 1 184 ? -19.370 -5.896 18.746 1.00 88.06 184 PRO A C 1
ATOM 1464 O O . PRO A 1 184 ? -18.463 -6.355 18.051 1.00 88.06 184 PRO A O 1
ATOM 1467 N N . LEU A 1 185 ? -19.153 -5.536 20.019 1.00 88.50 185 LEU A N 1
ATOM 1468 C CA . LEU A 1 185 ? -17.884 -5.792 20.724 1.00 88.50 185 LEU A CA 1
ATOM 1469 C C . LEU A 1 185 ? -18.100 -6.744 21.917 1.00 88.50 185 LEU A C 1
ATOM 1471 O O . LEU A 1 185 ? -18.347 -6.273 23.032 1.00 88.50 185 LEU A O 1
ATOM 1475 N N . PRO A 1 186 ? -17.992 -8.072 21.727 1.00 84.94 186 PRO A N 1
ATOM 1476 C CA . PRO A 1 186 ? -18.212 -9.025 22.809 1.00 84.94 186 PRO A CA 1
ATOM 1477 C C . PRO A 1 186 ? -17.087 -8.973 23.851 1.00 84.94 186 PRO A C 1
ATOM 1479 O O . PRO A 1 186 ? -15.901 -8.944 23.516 1.00 84.94 186 PRO A O 1
ATOM 1482 N N . TYR A 1 187 ? -17.444 -8.999 25.139 1.00 84.50 187 TYR A N 1
ATOM 1483 C CA . TYR A 1 187 ? -16.472 -8.976 26.238 1.00 84.50 187 TYR A CA 1
ATOM 1484 C C . TYR A 1 187 ? -16.993 -9.678 27.497 1.00 84.50 187 TYR A C 1
ATOM 1486 O O . TYR A 1 187 ? -18.044 -9.325 28.022 1.00 84.50 187 TYR A O 1
ATOM 1494 N N . ARG A 1 188 ? -16.231 -10.651 28.023 1.00 80.75 188 ARG A N 1
ATOM 1495 C CA . ARG A 1 188 ? -16.508 -11.369 29.293 1.00 80.75 188 ARG A CA 1
ATOM 1496 C C . ARG A 1 188 ? -17.977 -11.802 29.472 1.00 80.75 188 ARG A C 1
ATOM 1498 O O . ARG A 1 188 ? -18.586 -11.532 30.503 1.00 80.75 188 ARG A O 1
ATOM 1505 N N . GLY A 1 189 ? -18.537 -12.485 28.473 1.00 77.00 189 GLY A N 1
ATOM 1506 C CA . GLY A 1 189 ? -19.915 -12.994 28.521 1.00 77.00 189 GLY A CA 1
ATOM 1507 C C . GLY A 1 189 ? -20.998 -11.948 28.238 1.00 77.00 189 GLY A C 1
ATOM 1508 O O . GLY A 1 189 ? -22.174 -12.259 28.380 1.00 77.00 189 GLY A O 1
ATOM 1509 N N . MET A 1 190 ? -20.619 -10.728 27.847 1.00 81.06 190 MET A N 1
ATOM 1510 C CA . MET A 1 190 ? -21.520 -9.759 27.226 1.00 81.06 190 MET A CA 1
ATOM 1511 C C . MET A 1 190 ? -21.420 -9.867 25.709 1.00 81.06 190 MET A C 1
ATOM 1513 O O . MET A 1 190 ? -20.306 -9.883 25.178 1.00 81.06 190 MET A O 1
ATOM 1517 N N . ASP A 1 191 ? -22.572 -9.875 25.043 1.00 82.19 191 ASP A N 1
ATOM 1518 C CA . ASP A 1 191 ? -22.654 -9.892 23.580 1.00 82.19 191 ASP A CA 1
ATOM 1519 C C . ASP A 1 191 ? -22.157 -8.573 22.976 1.00 82.19 191 ASP A C 1
ATOM 1521 O O . ASP A 1 191 ? -21.523 -8.569 21.922 1.00 82.19 191 ASP A O 1
ATOM 1525 N N . ASP A 1 192 ? -22.380 -7.452 23.675 1.00 84.56 192 ASP A N 1
ATOM 1526 C CA . ASP A 1 192 ? -21.943 -6.142 23.212 1.00 84.56 192 ASP A CA 1
ATOM 1527 C C . ASP A 1 192 ? -21.621 -5.158 24.350 1.00 84.56 192 ASP A C 1
ATOM 1529 O O . ASP A 1 192 ? -22.506 -4.615 25.017 1.00 84.56 192 ASP A O 1
ATOM 1533 N N . LEU A 1 193 ? -20.327 -4.902 24.558 1.00 86.31 193 LEU A N 1
ATOM 1534 C CA . LEU A 1 193 ? -19.835 -3.923 25.526 1.00 86.31 193 LEU A CA 1
ATOM 1535 C C . LEU A 1 193 ? -20.243 -2.493 25.146 1.00 86.31 193 LEU A C 1
ATOM 1537 O O . LEU A 1 193 ? -20.557 -1.701 26.031 1.00 86.31 193 LEU A O 1
ATOM 1541 N N . ILE A 1 194 ? -20.278 -2.168 23.850 1.00 85.25 194 ILE A N 1
ATOM 1542 C CA . ILE A 1 194 ? -20.559 -0.808 23.371 1.00 85.25 194 ILE A CA 1
ATOM 1543 C C . ILE A 1 194 ? -22.007 -0.426 23.685 1.00 85.25 194 ILE A C 1
ATOM 1545 O O . ILE A 1 194 ? -22.242 0.624 24.276 1.00 85.25 194 ILE A O 1
ATOM 1549 N N . ALA A 1 195 ? -22.975 -1.305 23.392 1.00 86.06 195 ALA A N 1
ATOM 1550 C CA . ALA A 1 195 ? -24.382 -1.074 23.733 1.00 86.06 195 ALA A CA 1
ATOM 1551 C C . ALA A 1 195 ? -24.609 -0.870 25.238 1.00 86.06 195 ALA A C 1
ATOM 1553 O O . ALA A 1 195 ? -25.514 -0.133 25.635 1.00 86.06 195 ALA A O 1
ATOM 1554 N N . ARG A 1 196 ? -23.801 -1.516 26.086 1.00 86.50 196 ARG A N 1
ATOM 1555 C CA . ARG A 1 196 ? -23.888 -1.354 27.539 1.00 86.50 196 ARG A CA 1
ATOM 1556 C C . ARG A 1 196 ? -23.360 0.002 28.007 1.00 86.50 196 ARG A C 1
ATOM 1558 O O . ARG A 1 196 ? -23.949 0.571 28.919 1.00 86.50 196 ARG A O 1
ATOM 1565 N N . VAL A 1 197 ? -22.260 0.479 27.425 1.00 86.50 197 VAL A N 1
ATOM 1566 C CA . VAL A 1 197 ? -21.607 1.739 27.823 1.00 86.50 197 VAL A CA 1
ATOM 1567 C C . VAL A 1 197 ? -22.335 2.946 27.230 1.00 86.50 197 VAL A C 1
ATOM 1569 O O . VAL A 1 197 ? -22.682 3.867 27.958 1.00 86.50 197 VAL A O 1
ATOM 1572 N N . CYS A 1 198 ? -22.641 2.915 25.932 1.00 84.88 198 CYS A N 1
ATOM 1573 C CA . CYS A 1 198 ? -23.226 4.051 25.213 1.00 84.88 198 CYS A CA 1
ATOM 1574 C C . CYS A 1 198 ? -24.759 4.096 25.246 1.00 84.88 198 CYS A C 1
ATOM 1576 O O . CYS A 1 198 ? -25.355 5.074 24.807 1.00 84.88 198 CYS A O 1
ATOM 1578 N N . GLY A 1 199 ? -25.397 3.059 25.795 1.00 76.62 199 GLY A N 1
ATOM 1579 C CA . GLY A 1 199 ? -26.846 2.979 25.940 1.00 76.62 199 GLY A CA 1
ATOM 1580 C C . GLY A 1 199 ? -27.548 2.559 24.651 1.00 76.62 199 GLY A C 1
ATOM 1581 O O . GLY A 1 199 ? -27.927 3.397 23.849 1.00 76.62 199 GLY A O 1
ATOM 1582 N N . GLY A 1 200 ? -27.774 1.249 24.503 1.00 68.88 200 GLY A N 1
ATOM 1583 C CA . GLY A 1 200 ? -28.737 0.648 23.572 1.00 68.88 200 GLY A CA 1
ATOM 1584 C C . GLY A 1 200 ? -28.641 1.145 22.128 1.00 68.88 200 GLY A C 1
ATOM 1585 O O . GLY A 1 200 ? -29.388 2.029 21.724 1.00 68.88 200 GLY A O 1
ATOM 1586 N N . ARG A 1 201 ? -27.783 0.512 21.327 1.00 72.19 201 ARG A N 1
ATOM 1587 C CA . ARG A 1 201 ? -27.630 0.816 19.897 1.00 72.19 201 ARG A CA 1
ATOM 1588 C C . ARG A 1 201 ? -28.323 -0.210 19.002 1.00 72.19 201 ARG A C 1
ATOM 1590 O O . ARG A 1 201 ? -28.428 -1.386 19.354 1.00 72.19 201 ARG A O 1
ATOM 1597 N N . ALA A 1 202 ? -28.759 0.230 17.824 1.00 58.97 202 ALA A N 1
ATOM 1598 C CA . ALA A 1 202 ? -29.187 -0.661 16.751 1.00 58.97 202 ALA A CA 1
ATOM 1599 C C . ALA A 1 202 ? -27.942 -1.126 15.983 1.00 58.97 202 ALA A C 1
ATOM 1601 O O . ALA A 1 202 ? -27.321 -0.346 15.265 1.00 58.97 202 ALA A O 1
ATOM 1602 N N . VAL A 1 203 ? -27.537 -2.380 16.187 1.00 65.94 203 VAL A N 1
ATOM 1603 C CA . VAL A 1 203 ? -26.396 -2.968 15.476 1.00 65.94 203 VAL A CA 1
ATOM 1604 C C . VAL A 1 203 ? -26.911 -3.719 14.255 1.00 65.94 203 VAL A C 1
ATOM 1606 O O . VAL A 1 203 ? -27.616 -4.713 14.402 1.00 65.94 203 VAL A O 1
ATOM 1609 N N . ASP A 1 204 ? -26.527 -3.273 13.062 1.00 62.66 204 ASP A N 1
ATOM 1610 C CA . ASP A 1 204 ? -26.883 -3.946 11.803 1.00 62.66 204 ASP A CA 1
ATOM 1611 C C . ASP A 1 204 ? -25.910 -5.092 11.437 1.00 62.66 204 ASP A C 1
ATOM 1613 O O . ASP A 1 204 ? -26.161 -5.865 10.512 1.00 62.66 204 ASP A O 1
ATOM 1617 N N . GLY A 1 205 ? -24.782 -5.216 12.148 1.00 65.12 205 GLY A N 1
ATOM 1618 C CA . GLY A 1 205 ? -23.700 -6.153 11.838 1.00 65.12 205 GLY A CA 1
ATOM 1619 C C . GLY A 1 205 ? -23.666 -7.415 12.706 1.00 65.12 205 GLY A C 1
ATOM 1620 O O . GLY A 1 205 ? -23.840 -7.366 13.919 1.00 65.12 205 GLY A O 1
ATOM 1621 N N . THR A 1 206 ? -23.347 -8.558 12.089 1.00 73.00 206 THR A N 1
ATOM 1622 C CA . THR A 1 206 ? -23.154 -9.850 12.780 1.00 73.00 206 THR A CA 1
ATOM 1623 C C . THR A 1 206 ? -21.695 -10.145 13.143 1.00 73.00 206 THR A C 1
ATOM 1625 O O . THR A 1 206 ? -21.425 -11.115 13.846 1.00 73.00 206 THR A O 1
ATOM 1628 N N . LEU A 1 207 ? -20.740 -9.363 12.626 1.00 83.75 207 LEU A N 1
ATOM 1629 C CA . LEU A 1 207 ? -19.301 -9.575 12.819 1.00 83.75 207 LEU A CA 1
ATOM 1630 C C . LEU A 1 207 ? -18.769 -8.738 13.986 1.00 83.75 207 LEU A C 1
ATOM 1632 O O . LEU A 1 207 ? -19.030 -7.540 14.042 1.00 83.75 207 LEU A O 1
ATOM 1636 N N . ASN A 1 208 ? -17.946 -9.333 14.852 1.00 88.69 208 ASN A N 1
ATOM 1637 C CA . ASN A 1 208 ? -17.284 -8.616 15.947 1.00 88.69 208 ASN A CA 1
ATOM 1638 C C . ASN A 1 208 ? -16.484 -7.411 15.426 1.00 88.69 208 ASN A C 1
ATOM 1640 O O . ASN A 1 208 ? -15.859 -7.509 14.373 1.00 88.69 208 ASN A O 1
ATOM 1644 N N . CYS A 1 209 ? -16.411 -6.306 16.175 1.00 89.19 209 CYS A N 1
ATOM 1645 C CA . CYS A 1 209 ? -15.751 -5.083 15.704 1.00 89.19 209 CYS A CA 1
ATOM 1646 C C . CYS A 1 209 ? -14.297 -5.263 15.304 1.00 89.19 209 CYS A C 1
ATOM 1648 O O . CYS A 1 209 ? -13.871 -4.693 14.305 1.00 89.19 209 CYS A O 1
ATOM 1650 N N . VAL A 1 210 ? -13.538 -6.067 16.048 1.00 91.31 210 VAL A N 1
ATOM 1651 C CA . VAL A 1 210 ? -12.146 -6.351 15.688 1.00 91.31 210 VAL A CA 1
ATOM 1652 C C . VAL A 1 210 ? -12.082 -7.051 14.331 1.00 91.31 210 VAL A C 1
ATOM 1654 O O . VAL A 1 210 ? -11.273 -6.667 13.492 1.00 91.31 210 VAL A O 1
ATOM 1657 N N . ASP A 1 211 ? -12.951 -8.031 14.082 1.00 90.75 211 ASP A N 1
ATOM 1658 C CA . ASP A 1 211 ? -12.994 -8.763 12.814 1.00 90.75 211 ASP A CA 1
ATOM 1659 C C . ASP A 1 211 ? -13.522 -7.892 11.674 1.00 90.75 211 ASP A C 1
ATOM 1661 O O . ASP A 1 211 ? -12.941 -7.889 10.596 1.00 90.75 211 ASP A O 1
ATOM 1665 N N . TRP A 1 212 ? -14.564 -7.097 11.916 1.00 91.12 212 TRP A N 1
ATOM 1666 C CA . TRP A 1 212 ? -15.118 -6.169 10.932 1.00 91.12 212 TRP A CA 1
ATOM 1667 C C . TRP A 1 212 ? -14.078 -5.128 10.492 1.00 91.12 212 TRP A C 1
ATOM 1669 O O . TRP A 1 212 ? -13.848 -4.947 9.299 1.00 91.12 212 TRP A O 1
ATOM 1679 N N . LEU A 1 213 ? -13.365 -4.519 11.447 1.00 91.06 213 LEU A N 1
ATOM 1680 C CA . LEU A 1 213 ? -12.304 -3.543 11.176 1.00 91.06 213 LEU A CA 1
ATOM 1681 C C . LEU A 1 213 ? -11.064 -4.157 10.525 1.00 91.06 213 LEU A C 1
ATOM 1683 O O . LEU A 1 213 ? -10.278 -3.425 9.934 1.00 91.06 213 LEU A O 1
ATOM 1687 N N . THR A 1 214 ? -10.849 -5.469 10.646 1.00 91.00 214 THR A N 1
ATOM 1688 C CA . THR A 1 214 ? -9.641 -6.142 10.139 1.00 91.00 214 THR A CA 1
ATOM 1689 C C . THR A 1 214 ? -9.910 -7.152 9.032 1.00 91.00 214 THR A C 1
ATOM 1691 O O . THR A 1 214 ? -8.978 -7.810 8.574 1.00 91.00 214 THR A O 1
ATOM 1694 N N . GLN A 1 215 ? -11.141 -7.225 8.526 1.00 90.50 215 GLN A N 1
ATOM 1695 C CA . GLN A 1 215 ? -11.553 -8.159 7.476 1.00 90.50 215 GLN A CA 1
ATOM 1696 C C . GLN A 1 215 ? -10.688 -8.045 6.211 1.00 90.50 215 GLN A C 1
ATOM 1698 O O . GLN A 1 215 ? -10.438 -9.030 5.515 1.00 90.50 215 GLN A O 1
ATOM 1703 N N . PHE A 1 216 ? -10.169 -6.849 5.915 1.00 86.81 216 PHE A N 1
ATOM 1704 C CA . PHE A 1 216 ? -9.276 -6.633 4.777 1.00 86.81 216 PHE A CA 1
ATOM 1705 C C . PHE A 1 216 ? -7.980 -7.464 4.850 1.00 86.81 216 PHE A C 1
ATOM 1707 O O . PHE A 1 216 ? -7.384 -7.732 3.803 1.00 86.81 216 PHE A O 1
ATOM 1714 N N . LEU A 1 217 ? -7.552 -7.884 6.049 1.00 86.56 217 LEU A N 1
ATOM 1715 C CA . LEU A 1 217 ? -6.366 -8.721 6.256 1.00 86.56 217 LEU A CA 1
ATOM 1716 C C . LEU A 1 217 ? -6.553 -10.145 5.740 1.00 86.56 217 LEU A C 1
ATOM 1718 O O . LEU A 1 217 ? -5.581 -10.765 5.311 1.00 86.56 217 LEU A O 1
ATOM 1722 N N . ASP A 1 218 ? -7.785 -10.652 5.732 1.00 84.81 218 ASP A N 1
ATOM 1723 C CA . ASP A 1 218 ? -8.063 -12.035 5.331 1.00 84.81 218 ASP A CA 1
ATOM 1724 C C . ASP A 1 218 ? -7.801 -12.243 3.833 1.00 84.81 218 ASP A C 1
ATOM 1726 O O . ASP A 1 218 ? -7.444 -13.328 3.372 1.00 84.81 218 ASP A O 1
ATOM 1730 N N . SER A 1 219 ? -7.872 -11.163 3.057 1.00 82.06 219 SER A N 1
ATOM 1731 C CA . SER A 1 219 ? -7.450 -11.140 1.667 1.00 82.06 219 SER A CA 1
ATOM 1732 C C . SER A 1 219 ? -5.961 -10.776 1.565 1.00 82.06 219 SER A C 1
ATOM 1734 O O . SER A 1 219 ? -5.637 -9.679 1.124 1.00 82.06 219 SER A O 1
ATOM 1736 N N . TYR A 1 220 ? -5.042 -11.688 1.890 1.00 75.62 220 TYR A N 1
ATOM 1737 C CA . TYR A 1 220 ? -3.586 -11.437 1.841 1.00 75.62 220 TYR A CA 1
ATOM 1738 C C . TYR A 1 220 ? -2.937 -11.637 0.453 1.00 75.62 220 TYR A C 1
ATOM 1740 O O . TYR A 1 220 ? -1.833 -11.152 0.199 1.00 75.62 220 TYR A O 1
ATOM 1748 N N . LEU A 1 221 ? -3.613 -12.328 -0.475 1.00 84.25 221 LEU A N 1
ATOM 1749 C CA . LEU A 1 221 ? -3.031 -12.749 -1.762 1.00 84.25 221 LEU A CA 1
ATOM 1750 C C . LEU A 1 221 ? -2.567 -11.590 -2.658 1.00 84.25 221 LEU A C 1
ATOM 1752 O O . LEU A 1 221 ? -1.581 -11.732 -3.378 1.00 84.25 221 LEU A O 1
ATOM 1756 N N . TRP A 1 222 ? -3.242 -10.438 -2.609 1.00 88.25 222 TRP A N 1
ATOM 1757 C CA . TRP A 1 222 ? -2.852 -9.274 -3.416 1.00 88.25 222 TRP A CA 1
ATOM 1758 C C . TRP A 1 222 ? -1.469 -8.754 -3.027 1.00 88.25 222 TRP A C 1
ATOM 1760 O O . TRP A 1 222 ? -0.705 -8.364 -3.901 1.00 88.25 222 TRP A O 1
ATOM 1770 N N . LEU A 1 223 ? -1.137 -8.765 -1.733 1.00 88.38 223 LEU A N 1
ATOM 1771 C CA . LEU A 1 223 ? 0.128 -8.232 -1.253 1.00 88.38 223 LEU A CA 1
ATOM 1772 C C . LEU A 1 223 ? 1.272 -9.110 -1.760 1.00 88.38 223 LEU A C 1
ATOM 1774 O O . LEU A 1 223 ? 2.249 -8.596 -2.288 1.00 88.38 223 LEU A O 1
ATOM 1778 N N . ALA A 1 224 ? 1.106 -10.434 -1.702 1.00 87.25 224 ALA A N 1
ATOM 1779 C CA . ALA A 1 224 ? 2.061 -11.376 -2.278 1.00 87.25 224 ALA A CA 1
ATOM 1780 C C . ALA A 1 224 ? 2.225 -11.186 -3.797 1.00 87.25 224 ALA A C 1
ATOM 1782 O O . ALA A 1 224 ? 3.355 -11.147 -4.281 1.00 87.25 224 ALA A O 1
ATOM 1783 N N . LEU A 1 225 ? 1.119 -11.024 -4.533 1.00 89.12 225 LEU A N 1
ATOM 1784 C CA . LEU A 1 225 ? 1.132 -10.814 -5.983 1.00 89.12 225 LEU A CA 1
ATOM 1785 C C . LEU A 1 225 ? 1.905 -9.543 -6.368 1.00 89.12 225 LEU A C 1
ATOM 1787 O O . LEU A 1 225 ? 2.844 -9.609 -7.160 1.00 89.12 225 LEU A O 1
ATOM 1791 N N . VAL A 1 226 ? 1.539 -8.403 -5.776 1.00 89.19 226 VAL A N 1
ATOM 1792 C CA . VAL A 1 226 ? 2.130 -7.095 -6.096 1.00 89.19 226 VAL A CA 1
ATOM 1793 C C . VAL A 1 226 ? 3.585 -7.019 -5.625 1.00 89.19 226 VAL A C 1
ATOM 1795 O O . VAL A 1 226 ? 4.439 -6.483 -6.329 1.00 89.19 226 VAL A O 1
ATOM 1798 N N . SER A 1 227 ? 3.916 -7.600 -4.465 1.00 87.56 227 SER A N 1
ATOM 1799 C CA . SER A 1 227 ? 5.306 -7.687 -4.003 1.00 87.56 227 SER A CA 1
ATOM 1800 C C . SER A 1 227 ? 6.167 -8.564 -4.912 1.00 87.56 227 SER A C 1
ATOM 1802 O O . SER A 1 227 ? 7.304 -8.199 -5.202 1.00 87.56 227 SER A O 1
ATOM 1804 N N . PHE A 1 228 ? 5.647 -9.699 -5.390 1.00 88.31 228 PHE A N 1
ATOM 1805 C CA . PHE A 1 228 ? 6.378 -10.555 -6.324 1.00 88.31 228 PHE A CA 1
ATOM 1806 C C . PHE A 1 228 ? 6.618 -9.850 -7.662 1.00 88.31 228 PHE A C 1
ATOM 1808 O O . PHE A 1 228 ? 7.741 -9.852 -8.162 1.00 88.31 228 PHE A O 1
ATOM 1815 N N . GLU A 1 229 ? 5.596 -9.192 -8.211 1.00 88.62 229 GLU A N 1
ATOM 1816 C CA . GLU A 1 229 ? 5.732 -8.384 -9.424 1.00 88.62 229 GLU A CA 1
ATOM 1817 C C . GLU A 1 229 ? 6.788 -7.280 -9.247 1.00 88.62 229 GLU A C 1
ATOM 1819 O O . GLU A 1 229 ? 7.694 -7.153 -10.073 1.00 88.62 229 GLU A O 1
ATOM 1824 N N . GLY A 1 230 ? 6.736 -6.540 -8.134 1.00 85.31 230 GLY A N 1
ATOM 1825 C CA . GLY A 1 230 ? 7.717 -5.507 -7.798 1.00 85.31 230 GLY A CA 1
ATOM 1826 C C . GLY A 1 230 ? 9.152 -6.038 -7.730 1.00 85.31 230 GLY A C 1
ATOM 1827 O O . GLY A 1 230 ? 10.062 -5.429 -8.299 1.00 85.31 230 GLY A O 1
ATOM 1828 N N . LEU A 1 231 ? 9.355 -7.208 -7.112 1.00 85.31 231 LEU A N 1
ATOM 1829 C CA . LEU A 1 231 ? 10.657 -7.878 -7.038 1.00 85.31 231 LEU A CA 1
ATOM 1830 C C . LEU A 1 231 ? 11.164 -8.326 -8.411 1.00 85.31 231 LEU A C 1
ATOM 1832 O O . LEU A 1 231 ? 12.345 -8.146 -8.710 1.00 85.31 231 LEU A O 1
ATOM 1836 N N . VAL A 1 232 ? 10.292 -8.881 -9.258 1.00 86.19 232 VAL A N 1
ATOM 1837 C CA . VAL A 1 232 ? 10.653 -9.296 -10.623 1.00 86.19 232 VAL A CA 1
ATOM 1838 C C . VAL A 1 232 ? 11.073 -8.086 -11.456 1.00 86.19 232 VAL A C 1
ATOM 1840 O O . VAL A 1 232 ? 12.118 -8.130 -12.108 1.00 86.19 232 VAL A O 1
ATOM 1843 N N . LEU A 1 233 ? 10.312 -6.988 -11.401 1.00 83.62 233 LEU A N 1
ATOM 1844 C CA . LEU A 1 233 ? 10.638 -5.755 -12.123 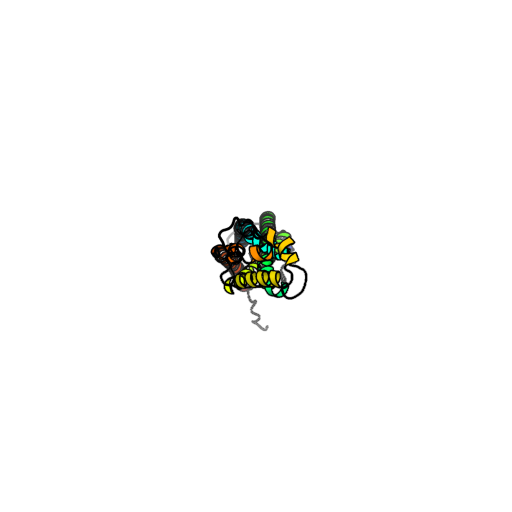1.00 83.62 233 LEU A CA 1
ATOM 1845 C C . LEU A 1 233 ? 11.958 -5.150 -11.633 1.00 83.62 233 LEU A C 1
ATOM 1847 O O . LEU A 1 233 ? 12.827 -4.827 -12.444 1.00 83.62 233 LEU A O 1
ATOM 1851 N N . MET A 1 234 ? 12.156 -5.066 -10.315 1.00 81.81 234 MET A N 1
ATOM 1852 C CA . MET A 1 234 ? 13.396 -4.556 -9.729 1.00 81.81 234 MET A CA 1
ATOM 1853 C C . MET A 1 234 ? 14.600 -5.437 -10.092 1.00 81.81 234 MET A C 1
ATOM 1855 O O . MET A 1 234 ? 15.632 -4.922 -10.525 1.00 81.81 234 MET A O 1
ATOM 1859 N N . GLY A 1 235 ? 14.466 -6.760 -9.968 1.00 80.00 235 GLY A N 1
ATOM 1860 C CA . GLY A 1 235 ? 15.513 -7.721 -10.309 1.00 80.00 235 GLY A CA 1
ATOM 1861 C C . GLY A 1 235 ? 15.898 -7.655 -11.785 1.00 80.00 235 GLY A C 1
ATOM 1862 O O . GLY A 1 235 ? 17.084 -7.604 -12.115 1.00 80.00 235 GLY A O 1
ATOM 1863 N N . PHE A 1 236 ? 14.912 -7.565 -12.678 1.00 76.50 236 PHE A N 1
ATOM 1864 C CA . PHE A 1 236 ? 15.155 -7.390 -14.107 1.00 76.50 236 PHE A CA 1
ATOM 1865 C C . PHE A 1 236 ? 15.873 -6.071 -14.407 1.00 76.50 236 PHE A C 1
ATOM 1867 O O . PHE A 1 236 ? 16.835 -6.062 -15.175 1.00 76.50 236 PHE A O 1
ATOM 1874 N N . GLY A 1 237 ? 15.467 -4.978 -13.751 1.00 71.19 237 GLY A N 1
ATOM 1875 C CA . GLY A 1 237 ? 16.160 -3.694 -13.819 1.00 71.19 237 GLY A CA 1
ATOM 1876 C C . GLY A 1 237 ? 17.634 -3.817 -13.426 1.00 71.19 237 GLY A C 1
ATOM 1877 O O . GLY A 1 237 ? 18.507 -3.431 -14.199 1.00 71.19 237 GLY A O 1
ATOM 1878 N N . ILE A 1 238 ? 17.935 -4.429 -12.276 1.00 74.69 238 ILE A N 1
ATOM 1879 C CA . ILE A 1 238 ? 19.312 -4.618 -11.785 1.00 74.69 238 ILE A CA 1
ATOM 1880 C C . ILE A 1 238 ? 20.142 -5.476 -12.748 1.00 74.69 238 ILE A C 1
ATOM 1882 O O . ILE A 1 238 ? 21.246 -5.084 -13.125 1.00 74.69 238 ILE A O 1
ATOM 1886 N N . VAL A 1 239 ? 19.625 -6.629 -13.183 1.00 72.69 239 VAL A N 1
ATOM 1887 C CA . VAL A 1 239 ? 20.343 -7.537 -14.097 1.00 72.69 239 VAL A CA 1
ATOM 1888 C C . VAL A 1 239 ? 20.659 -6.844 -15.420 1.00 72.69 239 VAL A C 1
ATOM 1890 O O . VAL A 1 239 ? 21.765 -6.974 -15.952 1.00 72.69 239 VAL A O 1
ATOM 1893 N N . ALA A 1 240 ? 19.711 -6.073 -15.946 1.00 64.69 240 ALA A N 1
ATOM 1894 C CA . ALA A 1 240 ? 19.892 -5.342 -17.188 1.00 64.69 240 ALA A CA 1
ATOM 1895 C C . ALA A 1 240 ? 20.950 -4.232 -17.067 1.00 64.69 240 ALA A C 1
ATOM 1897 O O . ALA A 1 240 ? 21.750 -4.036 -17.988 1.00 64.69 240 ALA A O 1
ATOM 1898 N N . LEU A 1 241 ? 21.018 -3.570 -15.909 1.00 66.06 241 LEU A N 1
ATOM 1899 C CA . LEU A 1 241 ? 22.065 -2.601 -15.588 1.00 66.06 241 LEU A CA 1
ATOM 1900 C C . LEU A 1 241 ? 23.447 -3.262 -15.504 1.00 66.06 241 LEU A C 1
ATOM 1902 O O . LEU A 1 241 ? 24.381 -2.809 -16.165 1.00 66.06 241 LEU A O 1
ATOM 1906 N N . VAL A 1 242 ? 23.574 -4.370 -14.766 1.00 69.44 242 VAL A N 1
ATOM 1907 C CA . VAL A 1 242 ? 24.842 -5.108 -14.615 1.00 69.44 242 VAL A CA 1
ATOM 1908 C C . VAL A 1 242 ? 25.348 -5.629 -15.961 1.00 69.44 242 VAL A C 1
ATOM 1910 O O . VAL A 1 242 ? 26.518 -5.441 -16.297 1.00 69.44 242 VAL A O 1
ATOM 1913 N N . ARG A 1 243 ? 24.474 -6.238 -16.774 1.00 62.53 243 ARG A N 1
ATOM 1914 C CA . ARG A 1 243 ? 24.840 -6.747 -18.106 1.00 62.53 243 ARG A CA 1
ATOM 1915 C C . ARG A 1 243 ? 25.363 -5.638 -19.011 1.00 62.53 243 ARG A C 1
ATOM 1917 O O . ARG A 1 243 ? 26.313 -5.848 -19.762 1.00 62.53 243 ARG A O 1
ATOM 1924 N N . SER A 1 244 ? 24.747 -4.468 -18.931 1.00 59.47 244 SER A N 1
ATOM 1925 C CA . SER A 1 244 ? 25.167 -3.310 -19.706 1.00 59.47 244 SER A CA 1
ATOM 1926 C C . SER A 1 244 ? 26.548 -2.856 -19.280 1.00 59.47 244 SER A C 1
ATOM 1928 O O . SER A 1 244 ? 27.424 -2.796 -20.136 1.00 59.47 244 SER A O 1
ATOM 1930 N N . CYS A 1 245 ? 26.761 -2.697 -17.966 1.00 63.53 245 CYS A N 1
ATOM 1931 C CA . CYS A 1 245 ? 28.056 -2.417 -17.344 1.00 63.53 245 CYS A CA 1
ATOM 1932 C C . CYS A 1 245 ? 29.171 -3.357 -17.821 1.00 63.53 245 CYS A C 1
ATOM 1934 O O . CYS A 1 245 ? 30.230 -2.871 -18.214 1.00 63.53 245 CYS A O 1
ATOM 1936 N N . MET A 1 246 ? 28.909 -4.665 -17.878 1.00 58.88 246 MET A N 1
ATOM 1937 C CA . MET A 1 246 ? 29.876 -5.666 -18.342 1.00 58.88 246 MET A CA 1
ATOM 1938 C C . MET A 1 246 ? 30.226 -5.529 -19.833 1.00 58.88 246 MET A C 1
ATOM 1940 O O . MET A 1 246 ? 31.398 -5.587 -20.193 1.00 58.88 246 MET A O 1
ATOM 1944 N N . ILE A 1 247 ? 29.244 -5.305 -20.712 1.00 56.84 247 ILE A N 1
ATOM 1945 C CA . ILE A 1 247 ? 29.479 -5.209 -22.166 1.00 56.84 247 ILE A CA 1
ATOM 1946 C C . ILE A 1 247 ? 30.313 -3.970 -22.526 1.00 56.84 247 ILE A C 1
ATOM 1948 O O . ILE A 1 247 ? 31.170 -4.045 -23.405 1.00 56.84 247 ILE A O 1
ATOM 1952 N N . GLY A 1 248 ? 30.111 -2.837 -21.845 1.00 49.09 248 GLY A N 1
ATOM 1953 C CA . GLY A 1 248 ? 30.953 -1.656 -22.070 1.00 49.09 248 GLY A CA 1
ATOM 1954 C C . GLY A 1 248 ? 32.355 -1.760 -21.468 1.00 49.09 248 GLY A C 1
ATOM 1955 O O . GLY A 1 248 ? 33.234 -1.037 -21.921 1.00 49.09 248 GLY A O 1
ATOM 1956 N N . TYR A 1 249 ? 32.585 -2.668 -20.513 1.00 46.50 249 TYR A N 1
ATOM 1957 C CA . TYR A 1 249 ? 33.922 -2.955 -19.979 1.00 46.50 249 TYR A CA 1
ATOM 1958 C C . TYR A 1 249 ? 34.735 -3.849 -20.932 1.00 46.50 249 TYR A C 1
ATOM 1960 O O . TYR A 1 249 ? 35.916 -3.609 -21.143 1.00 46.50 249 TYR A O 1
ATOM 1968 N N . VAL A 1 250 ? 34.090 -4.829 -21.580 1.00 44.69 250 VAL A N 1
ATOM 1969 C CA . VAL A 1 250 ? 34.733 -5.754 -22.542 1.00 44.69 250 VAL A CA 1
ATOM 1970 C C . VAL A 1 250 ? 35.143 -5.064 -23.856 1.00 44.69 250 VAL A C 1
ATOM 1972 O O . VAL A 1 250 ? 36.026 -5.544 -24.559 1.00 44.69 250 VAL A O 1
ATOM 1975 N N . HIS A 1 251 ? 34.539 -3.920 -24.191 1.00 41.47 251 HIS A N 1
ATOM 1976 C CA . HIS A 1 251 ? 34.882 -3.133 -25.382 1.00 41.47 251 HIS A CA 1
ATOM 1977 C C . HIS A 1 251 ? 35.905 -2.014 -25.146 1.00 41.47 251 HIS A C 1
ATOM 1979 O O . HIS A 1 251 ? 36.163 -1.240 -26.069 1.00 41.47 251 HIS A O 1
ATOM 1985 N N . VAL A 1 252 ? 36.503 -1.922 -23.956 1.00 39.03 252 VAL A N 1
ATOM 1986 C CA . VAL A 1 252 ? 37.725 -1.134 -23.774 1.00 39.03 252 VAL A CA 1
ATOM 1987 C C . VAL A 1 252 ? 38.881 -2.042 -24.196 1.00 39.03 252 VAL A C 1
ATOM 1989 O O . VAL A 1 252 ? 39.198 -2.961 -23.440 1.00 39.03 252 VAL A O 1
ATOM 1992 N N . PRO A 1 253 ? 39.495 -1.872 -25.386 1.00 36.53 253 PRO A N 1
ATOM 1993 C CA . PRO A 1 253 ? 40.804 -2.462 -25.591 1.00 36.53 253 PRO A CA 1
ATOM 1994 C C . PRO A 1 253 ? 41.688 -1.876 -24.494 1.00 36.53 253 PRO A C 1
ATOM 1996 O O . PRO A 1 253 ? 41.846 -0.659 -24.387 1.00 36.53 253 PRO A O 1
ATOM 1999 N N . VAL A 1 254 ? 42.172 -2.750 -23.619 1.00 41.78 254 VAL A N 1
ATOM 2000 C CA . VAL A 1 254 ? 43.370 -2.472 -22.846 1.00 41.78 254 VAL A CA 1
ATOM 2001 C C . VAL A 1 254 ? 44.422 -2.222 -23.917 1.00 41.78 254 VAL A C 1
ATOM 2003 O O . VAL A 1 254 ? 44.843 -3.164 -24.582 1.00 41.78 254 VAL A O 1
ATOM 2006 N N . ASP A 1 255 ? 44.750 -0.956 -24.179 1.00 40.50 255 ASP A N 1
ATOM 2007 C CA . ASP A 1 255 ? 46.043 -0.651 -24.773 1.00 40.50 255 ASP A CA 1
ATOM 2008 C C . ASP A 1 255 ? 47.041 -1.216 -23.763 1.00 40.50 255 ASP A C 1
ATOM 2010 O O . ASP A 1 255 ? 47.245 -0.645 -22.688 1.00 40.50 255 ASP A O 1
ATOM 2014 N N . GLU A 1 256 ? 47.546 -2.415 -24.056 1.00 38.19 256 GLU A N 1
ATOM 2015 C CA . GLU A 1 256 ? 48.743 -2.952 -23.436 1.00 38.19 256 GLU A CA 1
ATOM 2016 C C . GLU A 1 256 ? 49.827 -1.895 -23.634 1.00 38.19 256 GLU A C 1
ATOM 2018 O O . GLU A 1 256 ? 50.440 -1.754 -24.692 1.00 38.19 256 GLU A O 1
ATOM 2023 N N . SER A 1 257 ? 50.031 -1.100 -22.591 1.00 46.44 257 SER A N 1
ATOM 2024 C CA . SER A 1 257 ? 51.342 -0.585 -22.271 1.00 46.44 257 SER A CA 1
ATOM 2025 C C . SER A 1 257 ? 52.246 -1.794 -22.069 1.00 46.44 257 SER A C 1
ATOM 2027 O O . SER A 1 257 ? 52.199 -2.406 -21.006 1.00 46.44 257 SER A O 1
ATOM 2029 N N . ASP A 1 258 ? 52.940 -2.190 -23.128 1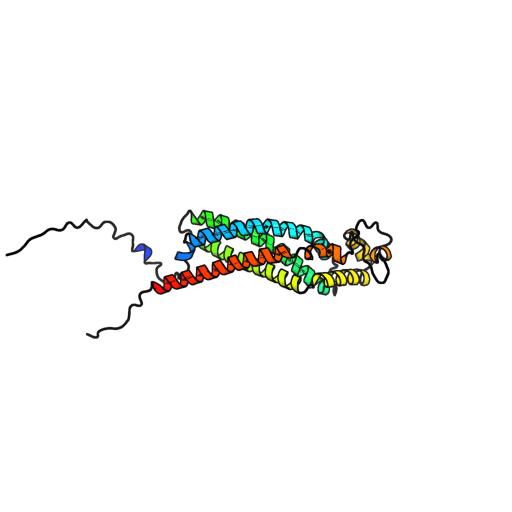.00 42.53 258 ASP A N 1
ATOM 2030 C CA . ASP A 1 258 ? 54.347 -2.589 -23.125 1.00 42.53 258 ASP A CA 1
ATOM 2031 C C . ASP A 1 258 ? 54.669 -3.253 -24.465 1.00 42.53 258 ASP A C 1
ATOM 2033 O O . ASP A 1 258 ? 54.321 -4.406 -24.686 1.00 42.53 258 ASP A O 1
ATOM 2037 N N . ASP A 1 259 ? 55.353 -2.531 -25.359 1.00 35.75 259 ASP A N 1
ATOM 2038 C CA . ASP A 1 259 ? 56.638 -3.044 -25.830 1.00 35.75 259 ASP A CA 1
ATOM 2039 C C . ASP A 1 259 ? 57.461 -2.037 -26.654 1.00 35.75 259 ASP A C 1
ATOM 2041 O O . ASP A 1 259 ? 56.976 -1.339 -27.543 1.00 35.75 259 ASP A O 1
ATOM 2045 N N . MET A 1 260 ? 58.764 -2.083 -26.372 1.00 32.62 260 MET A N 1
ATOM 2046 C CA . MET A 1 260 ? 59.901 -1.564 -27.141 1.00 32.62 260 MET A CA 1
ATOM 2047 C C . MET A 1 260 ? 60.246 -0.075 -27.030 1.00 32.62 260 MET A C 1
ATOM 2049 O O . MET A 1 260 ? 60.088 0.725 -27.946 1.00 32.62 260 MET A O 1
ATOM 2053 N N . MET A 1 261 ? 60.944 0.233 -25.935 1.00 39.50 261 MET A N 1
ATOM 2054 C CA . MET A 1 261 ? 62.399 0.453 -25.995 1.00 39.50 261 MET A CA 1
ATOM 2055 C C . MET A 1 261 ? 62.969 0.484 -27.434 1.00 39.50 261 MET A C 1
ATOM 2057 O O . MET A 1 261 ? 63.280 -0.565 -28.001 1.00 39.50 261 MET A O 1
ATOM 2061 N N . LYS A 1 262 ? 63.117 1.686 -28.002 1.00 36.84 262 LYS A N 1
ATOM 2062 C CA . LYS A 1 262 ? 64.158 2.068 -28.969 1.00 36.84 262 LYS A CA 1
ATOM 2063 C C . LYS A 1 262 ? 64.224 3.581 -29.127 1.00 36.84 262 LYS A C 1
ATOM 2065 O O . LYS A 1 262 ? 63.159 4.196 -29.334 1.00 36.84 262 LYS A O 1
#

Organism: NCBI:txid37863

Sequence (262 aa):
MRGDNGRLEKGRVGAGMLDGARGLRYSTGCWVPFLYSKFSIAYIAVVGAATAFNILIFFSRLRAIEPLNNLNDYLPHGSNLRRSAIPIFYYLRATEFCIPFSVLQLLLSLTALILALHRRNAGYLFCYFFLTTTVILTNVCLFTLWIISLSNSIRPAVSDVLFTAIRDDEEYFCQVLEPTLHCPLPYRGMDDLIARVCGGRAVDGTLNCVDWLTQFLDSYLWLALVSFEGLVLMGFGIVALVRSCMIGYVHVPVDESDDMMK

pLDDT: mean 75.76, std 19.71, range [28.77, 93.5]

Secondary structure (DSSP, 8-state):
--------------TTSSGGGSTT-SS--THHHHHTSHHHHHHHHHHHHHHHHHHHHHHHHHHHTHHHHHHHHTS-SSTTHHHHTHHHHHHHHHHHHHHHHHHHHHHHHHHHHHHHHSSS-HHHHHHHHHHHHHHHHHHHHHHHHHHHHHTT-HHHHHHHHHHHH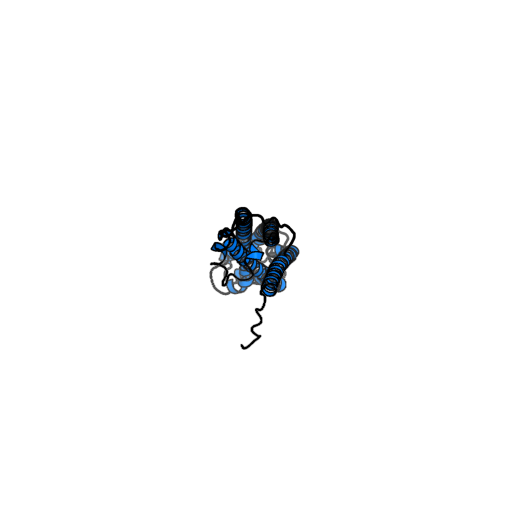HHH-HHHIIIIIGGG--S---BTTBS-HHHHHHT-------S-HHHHHHGGGT--HHHHHHHHHHHHHHHHHHHHHHHHHHHHHHTS----------